Protein 1WMI (pdb70)

Solvent-accessible surface area: 16007 Å² total; per-residue (Å²): 184,9,2,136,5,40,0,18,100,117,5,44,155,43,5,163,100,40,75,86,46,27,32,99,50,1,17,87,0,26,66,41,0,24,133,60,1,18,12,46,82,111,8,9,1,11,12,0,39,18,74,40,96,12,2,0,0,1,0,38,6,19,46,16,1,0,0,0,3,0,39,12,157,76,53,23,0,5,1,5,72,32,18,65,104,15,201,88,75,129,104,100,153,83,100,55,147,96,61,5,82,101,12,38,94,86,2,108,128,20,38,78,18,64,10,117,41,8,54,136,123,28,5,62,89,2,16,118,30,5,151,40,122,61,101,120,38,14,31,35,0,108,110,14,91,154,43,154,140,171,22,9,150,0,28,0,21,113,88,3,44,158,35,8,145,93,34,78,86,58,43,40,74,79,0,1,93,0,21,64,46,0,46,122,62,1,11,4,40,86,82,14,15,7,8,8,0,31,21,56,26,69,21,3,0,0,0,0,53,2,28,76,12,3,0,0,0,1,0,23,6,133,73,41,29,0,12,1,0,63,25,29,97,108,11,155,148,102,86,99,118,96,82,104,23,125,101,72,4,70,104,16,42,100,91,0,91,120,16,44,100,8,54,13,104,52,8,73,105,140,26,2,52,91,6,22,104,32,2,145,44,120,65,120,142,50,22,29,46,0,85,112,31,98,110,38,148,152

Foldseek 3Di:
DQAAEEEDPVAVVVLVVDDPVLNVLVVVVVVVCSPPVCPCPVFVKDWDADDPAKTWMWTHSDQKIWIWIAGPVRRYIYTYHIGGNPPD/DVVVVVVVVVVVVVVVVVVVVDDDDDDPPDDPVVVVVVVVVVPDPDPVPDDDPVPDDDDDD/DAAAEEEDPVAVVVLVVDPPVLNVLVVVVVVVCRPDVAPCVVFVKDWPAPPVAKTWIWGHSDQKIWIWIAGPVVSYIYTYHIGGNDDD/DDVVVVVVVVVVVVVVVVVVVDDDDDDPPCDPVNVVVVVVVVVDPPPVVDDPPVVDDDDDD

Structure (mmCIF, N/CA/C/O backbone):
data_1WMI
#
_entry.id   1WMI
#
_cell.length_a   47.533
_cell.length_b   142.651
_cell.length_c   37.168
_cell.angle_alpha   90.00
_cell.angle_beta   90.00
_cell.angle_gamma   90.00
#
_symmetry.space_group_name_H-M   'P 21 21 2'
#
loop_
_entity.id
_entity.type
_entity.pdbx_description
1 polymer 'hypothetical protein PHS013'
2 polymer 'hypothetical protein PHS014'
3 water water
#
loop_
_atom_site.group_PDB
_atom_site.id
_atom_site.type_symbol
_atom_site.label_atom_id
_atom_site.label_alt_id
_atom_site.label_comp_id
_atom_site.label_asym_id
_atom_site.label_entity_id
_atom_site.label_seq_id
_atom_site.pdbx_PDB_ins_code
_atom_site.Cartn_x
_atom_site.Cartn_y
_atom_site.Cartn_z
_atom_site.occupancy
_atom_site.B_iso_or_equiv
_atom_site.auth_seq_id
_atom_site.auth_comp_id
_atom_site.auth_asym_id
_atom_site.auth_atom_id
_atom_site.pdbx_PDB_model_num
ATOM 1 N N . MET A 1 1 ? -12.011 -13.182 31.361 1.00 54.28 1 MET A N 1
ATOM 2 C CA . MET A 1 1 ? -13.388 -12.659 31.143 1.00 53.39 1 MET A CA 1
ATOM 3 C C . MET A 1 1 ? -13.372 -11.479 30.186 1.00 52.41 1 MET A C 1
ATOM 4 O O . MET A 1 1 ? -14.432 -11.029 29.751 1.00 53.49 1 MET A O 1
ATOM 9 N N . THR A 1 2 ? -12.174 -10.977 29.878 1.00 48.29 2 THR A N 1
ATOM 10 C CA . THR A 1 2 ? -11.995 -9.823 28.989 1.00 44.25 2 THR A CA 1
ATOM 11 C C . THR A 1 2 ? -13.216 -9.480 28.129 1.00 39.76 2 THR A C 1
ATOM 12 O O . THR A 1 2 ? -13.739 -8.373 28.206 1.00 41.65 2 THR A O 1
ATOM 16 N N . TYR A 1 3 ? -13.661 -10.430 27.312 1.00 35.78 3 TYR A N 1
ATOM 17 C CA . TYR A 1 3 ? -14.807 -10.216 26.428 1.00 31.91 3 TYR A CA 1
ATOM 18 C C . TYR A 1 3 ? -15.994 -11.101 26.794 1.00 30.55 3 TYR A C 1
ATOM 19 O O . TYR A 1 3 ? -15.828 -12.246 27.194 1.00 28.73 3 TYR A O 1
ATOM 28 N N . ARG A 1 4 ? -17.197 -10.566 26.640 1.00 31.46 4 ARG A N 1
ATOM 29 C CA . ARG A 1 4 ? -18.399 -11.329 26.927 1.00 33.01 4 ARG A CA 1
ATOM 30 C C . ARG A 1 4 ? -18.803 -11.989 25.606 1.00 32.36 4 ARG A C 1
ATOM 31 O O . ARG A 1 4 ? -18.937 -11.310 24.580 1.00 28.89 4 ARG A O 1
ATOM 39 N N . VAL A 1 5 ? -18.964 -13.312 25.627 1.00 29.19 5 VAL A N 1
ATOM 40 C CA . VAL A 1 5 ? -19.330 -14.054 24.428 1.00 28.99 5 VAL A CA 1
ATOM 41 C C . VAL A 1 5 ? -20.790 -14.477 24.435 1.00 30.48 5 VAL A C 1
ATOM 42 O O . VAL A 1 5 ? -21.279 -15.066 25.407 1.00 28.42 5 VAL A O 1
ATOM 46 N N . LYS A 1 6 ? -21.481 -14.177 23.340 1.00 31.27 6 LYS A N 1
ATOM 47 C CA . LYS A 1 6 ? -22.889 -14.533 23.202 1.00 33.25 6 LYS A CA 1
ATOM 48 C C . LYS A 1 6 ? -23.097 -15.395 21.958 1.00 33.98 6 LYS A C 1
ATOM 49 O O . LYS A 1 6 ? -22.374 -15.283 20.963 1.00 31.91 6 LYS A O 1
ATOM 55 N N . ILE A 1 7 ? -24.092 -16.265 22.031 1.00 35.76 7 ILE A N 1
ATOM 56 C CA . ILE A 1 7 ? -24.397 -17.161 20.935 1.00 37.27 7 ILE A CA 1
ATOM 57 C C . ILE A 1 7 ? -25.836 -16.953 20.508 1.00 37.35 7 ILE A C 1
ATOM 58 O O . ILE A 1 7 ? -26.728 -16.826 21.347 1.00 36.74 7 ILE A O 1
ATOM 63 N N . HIS A 1 8 ? -26.058 -16.903 19.198 1.00 38.24 8 HIS A N 1
ATOM 64 C CA . HIS A 1 8 ? -27.403 -16.717 18.688 1.00 38.10 8 HIS A CA 1
ATOM 65 C C . HIS A 1 8 ? -28.157 -18.019 18.902 1.00 38.18 8 HIS A C 1
ATOM 66 O O . HIS A 1 8 ? -27.586 -19.103 18.784 1.00 36.71 8 HIS A O 1
ATOM 73 N N . LYS A 1 9 ? -29.439 -17.892 19.226 1.00 40.07 9 LYS A N 1
ATOM 74 C CA . LYS A 1 9 ? -30.321 -19.025 19.496 1.00 40.82 9 LYS A CA 1
ATOM 75 C C . LYS A 1 9 ? -30.226 -20.156 18.481 1.00 39.18 9 LYS A C 1
ATOM 76 O O . LYS A 1 9 ? -30.111 -21.323 18.861 1.00 38.32 9 LYS A O 1
ATOM 82 N N . GLN A 1 10 ? -30.278 -19.815 17.195 1.00 37.49 10 GLN A N 1
ATOM 83 C CA . GLN A 1 10 ? -30.216 -20.825 16.147 1.00 37.07 10 GLN A CA 1
ATOM 84 C C . GLN A 1 10 ? -28.883 -21.568 16.112 1.00 35.65 10 GLN A C 1
ATOM 85 O O . GLN A 1 10 ? -28.827 -22.715 15.679 1.00 34.22 10 GLN A O 1
ATOM 91 N N . VAL A 1 11 ? -27.808 -20.912 16.546 1.00 35.70 11 VAL A N 1
ATOM 92 C CA . VAL A 1 11 ? -26.493 -21.552 16.585 1.00 33.23 11 VAL A CA 1
ATOM 93 C C . VAL A 1 11 ? -26.516 -22.603 17.685 1.00 31.67 11 VAL A C 1
ATOM 94 O O . VAL A 1 11 ? -26.079 -23.737 17.486 1.00 29.88 11 VAL A O 1
ATOM 98 N N . VAL A 1 12 ? -27.027 -22.222 18.850 1.00 32.51 12 VAL A N 1
ATOM 99 C CA . VAL A 1 12 ? -27.112 -23.154 19.972 1.00 34.24 12 VAL A CA 1
ATOM 100 C C . VAL A 1 12 ? -27.819 -24.435 19.518 1.00 35.78 12 VAL A C 1
ATOM 101 O O . VAL A 1 12 ? -27.399 -25.540 19.851 1.00 36.36 12 VAL A O 1
ATOM 105 N N . LYS A 1 13 ? -28.884 -24.281 18.740 1.00 38.23 13 LYS A N 1
ATOM 106 C CA . LYS A 1 13 ? -29.639 -25.430 18.258 1.00 39.71 13 LYS A CA 1
ATOM 107 C C . LYS A 1 13 ? -28.801 -26.287 17.316 1.00 39.29 13 LYS A C 1
ATOM 108 O O . LYS A 1 13 ? -28.766 -27.507 17.448 1.00 37.69 13 LYS A O 1
ATOM 114 N N . ALA A 1 14 ? -28.122 -25.641 16.372 1.00 39.76 14 ALA A N 1
ATOM 115 C CA . ALA A 1 14 ? -27.287 -26.350 15.399 1.00 41.20 14 ALA A CA 1
ATOM 116 C C . ALA A 1 14 ? -26.135 -27.094 16.073 1.00 41.68 14 ALA A C 1
ATOM 117 O O . ALA A 1 14 ? -25.667 -28.128 15.585 1.00 40.95 14 ALA A O 1
ATOM 119 N N . LEU A 1 15 ? -25.704 -26.549 17.207 1.00 43.27 15 LEU A N 1
ATOM 120 C CA . LEU A 1 15 ? -24.603 -27.079 18.005 1.00 42.95 15 LEU A CA 1
ATOM 121 C C . LEU A 1 15 ? -24.872 -28.475 18.543 1.00 43.40 15 LEU A C 1
ATOM 122 O O . LEU A 1 15 ? -23.949 -29.230 18.837 1.00 43.83 15 LEU A O 1
ATOM 127 N N . GLN A 1 16 ? -26.140 -28.829 18.661 1.00 44.76 16 GLN A N 1
ATOM 128 C CA . GLN A 1 16 ? -26.489 -30.129 19.196 1.00 45.09 16 GLN A CA 1
ATOM 129 C C . GLN A 1 16 ? -26.345 -31.287 18.203 1.00 41.97 16 GLN A C 1
ATOM 130 O O . GLN A 1 16 ? -26.422 -32.456 18.585 1.00 41.42 16 GLN A O 1
ATOM 136 N N . SER A 1 17 ? -26.134 -30.958 16.934 1.00 38.88 17 SER A N 1
ATOM 137 C CA . SER A 1 17 ? -25.975 -31.970 15.896 1.00 36.59 17 SER A CA 1
ATOM 138 C C . SER A 1 17 ? -24.526 -32.419 15.840 1.00 35.38 17 SER A C 1
ATOM 139 O O . SER A 1 17 ? -24.187 -33.394 15.176 1.00 33.41 17 SER A O 1
ATOM 142 N N . LEU A 1 18 ? -23.668 -31.702 16.552 1.00 35.75 18 LEU A N 1
ATOM 143 C CA . LEU A 1 18 ? -22.250 -32.018 16.558 1.00 36.00 18 LEU A CA 1
ATOM 144 C C . LEU A 1 18 ? -21.820 -33.131 17.495 1.00 37.14 18 LEU A C 1
ATOM 145 O O . LEU A 1 18 ? -22.388 -33.322 18.576 1.00 33.23 18 LEU A O 1
ATOM 150 N N . PRO A 1 19 ? -20.793 -33.885 17.077 1.00 37.20 19 PRO A N 1
ATOM 151 C CA . PRO A 1 19 ? -20.236 -34.989 17.854 1.00 37.92 19 PRO A CA 1
ATOM 152 C C . PRO A 1 19 ? -19.671 -34.387 19.145 1.00 38.32 19 PRO A C 1
ATOM 153 O O . PRO A 1 19 ? -19.243 -33.234 19.158 1.00 39.15 19 PRO A O 1
ATOM 157 N N . LYS A 1 20 ? -19.681 -35.163 20.220 1.00 39.24 20 LYS A N 1
ATOM 158 C CA . LYS A 1 20 ? -19.167 -34.713 21.508 1.00 41.36 20 LYS A CA 1
ATOM 159 C C . LYS A 1 20 ? -17.851 -33.944 21.295 1.00 42.30 20 LYS A C 1
ATOM 160 O O . LYS A 1 20 ? -17.679 -32.825 21.787 1.00 41.46 20 LYS A O 1
ATOM 166 N N . ALA A 1 21 ? -16.942 -34.544 20.532 1.00 41.80 21 ALA A N 1
ATOM 167 C CA . ALA A 1 21 ? -15.639 -33.956 20.232 1.00 41.18 21 ALA A CA 1
ATOM 168 C C . ALA A 1 21 ? -15.703 -32.551 19.638 1.00 41.55 21 ALA A C 1
ATOM 169 O O . ALA A 1 21 ? -14.995 -31.653 20.093 1.00 42.07 21 ALA A O 1
ATOM 171 N N . HIS A 1 22 ? -16.529 -32.365 18.612 1.00 40.30 22 HIS A N 1
ATOM 172 C CA . HIS A 1 22 ? -16.661 -31.061 17.966 1.00 39.30 22 HIS A CA 1
ATOM 173 C C . HIS A 1 22 ? -17.213 -30.004 18.918 1.00 38.07 22 HIS A C 1
ATOM 174 O O . HIS A 1 22 ? -16.809 -28.839 18.883 1.00 37.08 22 HIS A O 1
ATOM 181 N N . TYR A 1 23 ? -18.150 -30.415 19.758 1.00 35.70 23 TYR A N 1
ATOM 182 C CA . TYR A 1 23 ? -18.752 -29.508 20.715 1.00 35.05 23 TYR A CA 1
ATOM 183 C C . TYR A 1 23 ? -17.689 -29.013 21.683 1.00 34.23 23 TYR A C 1
ATOM 184 O O . TYR A 1 23 ? -17.635 -27.831 22.013 1.00 33.61 23 TYR A O 1
ATOM 193 N N . ARG A 1 24 ? -16.842 -29.933 22.130 1.00 35.37 24 ARG A N 1
ATOM 194 C CA . ARG A 1 24 ? -15.762 -29.624 23.060 1.00 35.74 24 ARG A CA 1
ATOM 195 C C . ARG A 1 24 ? -14.853 -28.541 22.472 1.00 33.99 24 ARG A C 1
ATOM 196 O O . ARG A 1 24 ? -14.432 -27.613 23.170 1.00 32.90 24 ARG A O 1
ATOM 204 N N . ARG A 1 25 ? -14.582 -28.658 21.178 1.00 33.79 25 ARG A N 1
ATOM 205 C CA . ARG A 1 25 ? -13.727 -27.719 20.455 1.00 34.02 25 ARG A CA 1
ATOM 206 C C . ARG A 1 25 ? -14.374 -26.333 20.425 1.00 31.85 25 ARG A C 1
ATOM 207 O O . ARG A 1 25 ? -13.696 -25.300 20.521 1.00 29.66 25 ARG A O 1
ATOM 215 N N . PHE A 1 26 ? -15.696 -26.319 20.296 1.00 29.54 26 PHE A N 1
ATOM 216 C CA . PHE A 1 26 ? -16.427 -25.064 20.262 1.00 28.21 26 PHE A CA 1
ATOM 217 C C . PHE A 1 26 ? -16.278 -24.349 21.597 1.00 25.75 26 PHE A C 1
ATOM 218 O O . PHE A 1 26 ? -16.070 -23.136 21.637 1.00 24.61 26 PHE A O 1
ATOM 226 N N . LEU A 1 27 ? -16.386 -25.106 22.685 1.00 24.47 27 LEU A N 1
ATOM 227 C CA . LEU A 1 27 ? -16.248 -24.535 24.014 1.00 26.46 27 LEU A CA 1
ATOM 228 C C . LEU A 1 27 ? -14.838 -23.973 24.212 1.00 26.03 27 LEU A C 1
ATOM 229 O O . LEU A 1 27 ? -14.671 -22.961 24.891 1.00 25.87 27 LEU A O 1
ATOM 234 N N . GLU A 1 28 ? -13.828 -24.621 23.626 1.00 24.98 28 GLU A N 1
ATOM 235 C CA . GLU A 1 28 ? -12.466 -24.112 23.771 1.00 25.68 28 GLU A CA 1
ATOM 236 C C . GLU A 1 28 ? -12.365 -22.809 22.999 1.00 24.89 28 GLU A C 1
ATOM 237 O O . GLU A 1 28 ? -11.717 -21.859 23.440 1.00 25.95 28 GLU A O 1
ATOM 243 N N . PHE A 1 29 ? -13.016 -22.773 21.839 1.00 24.37 29 PHE A N 1
ATOM 244 C CA . PHE A 1 29 ? -13.029 -21.583 21.003 1.00 24.35 29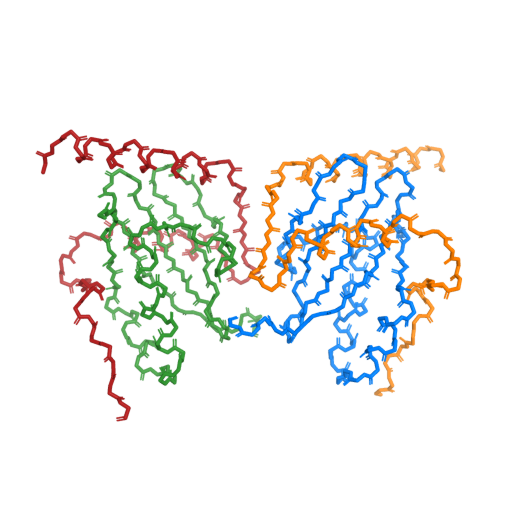 PHE A CA 1
ATOM 245 C C . PHE A 1 29 ? -13.674 -20.462 21.814 1.00 22.50 29 PHE A C 1
ATOM 246 O O . PHE A 1 29 ? -13.195 -19.338 21.805 1.00 23.77 29 PHE A O 1
ATOM 254 N N . ARG A 1 30 ? -14.754 -20.777 22.522 1.00 22.32 30 ARG A N 1
ATOM 255 C CA . ARG A 1 30 ? -15.433 -19.790 23.364 1.00 23.97 30 ARG A CA 1
ATOM 256 C C . ARG A 1 30 ? -14.502 -19.307 24.480 1.00 23.99 30 ARG A C 1
ATOM 257 O O . ARG A 1 30 ? -14.413 -18.112 24.759 1.00 25.44 30 ARG A O 1
ATOM 265 N N . ASP A 1 31 ? -13.820 -20.245 25.127 1.00 24.92 31 ASP A N 1
ATOM 266 C CA . ASP A 1 31 ? -12.912 -19.898 26.220 1.00 24.82 31 ASP A CA 1
ATOM 267 C C . ASP A 1 31 ? -11.783 -18.986 25.732 1.00 25.73 31 ASP A C 1
ATOM 268 O O . ASP A 1 31 ? -11.399 -18.033 26.410 1.00 25.70 31 ASP A O 1
ATOM 273 N N . ILE A 1 32 ? -11.253 -19.277 24.549 1.00 25.21 32 ILE A N 1
ATOM 274 C CA . ILE A 1 32 ? -10.177 -18.466 23.997 1.00 24.44 32 ILE A CA 1
ATOM 275 C C . ILE A 1 32 ? -10.685 -17.097 23.547 1.00 23.61 32 ILE A C 1
ATOM 276 O O . ILE A 1 32 ? -10.024 -16.075 23.744 1.00 25.98 32 ILE A O 1
ATOM 281 N N . LEU A 1 33 ? -11.867 -17.078 22.953 1.00 23.60 33 LEU A N 1
ATOM 282 C CA . LEU A 1 33 ? -12.480 -15.839 22.476 1.00 24.66 33 LEU A CA 1
ATOM 283 C C . LEU A 1 33 ? -12.617 -14.780 23.583 1.00 25.27 33 LEU A C 1
ATOM 284 O O . LEU A 1 33 ? -12.493 -13.573 23.329 1.00 23.06 33 LEU A O 1
ATOM 289 N N . GLU A 1 34 ? -12.868 -15.232 24.810 1.00 23.71 34 GLU A N 1
ATOM 290 C CA . GLU A 1 34 ? -13.022 -14.315 25.933 1.00 27.08 34 GLU A CA 1
ATOM 291 C C . GLU A 1 34 ? -11.739 -13.557 26.271 1.00 27.14 34 GLU A C 1
ATOM 292 O O . GLU A 1 34 ? -11.788 -12.500 26.892 1.00 28.37 34 GLU A O 1
ATOM 298 N N . TYR A 1 35 ? -10.595 -14.094 25.863 1.00 24.83 35 TYR A N 1
ATOM 299 C CA . TYR A 1 35 ? -9.324 -13.423 26.102 1.00 25.50 35 TYR A CA 1
ATOM 300 C C . TYR A 1 35 ? -8.786 -12.791 24.828 1.00 24.03 35 TYR A C 1
ATOM 301 O O . TYR A 1 35 ? -8.283 -11.667 24.844 1.00 25.22 35 TYR A O 1
ATOM 310 N N . GLU A 1 36 ? -8.893 -13.534 23.730 1.00 24.99 36 GLU A N 1
ATOM 311 C CA . GLU A 1 36 ? -8.395 -13.109 22.430 1.00 23.52 36 GLU A CA 1
ATOM 312 C C . GLU A 1 36 ? -9.532 -13.115 21.412 1.00 23.77 36 GLU A C 1
ATOM 313 O O . GLU A 1 36 ? -9.997 -14.170 21.003 1.00 23.88 36 GLU A O 1
ATOM 319 N N . PRO A 1 37 ? -9.999 -11.933 20.993 1.00 25.27 37 PRO A N 1
ATOM 320 C CA . PRO A 1 37 ? -11.092 -11.816 20.019 1.00 25.34 37 PRO A CA 1
ATOM 321 C C . PRO A 1 37 ? -10.782 -12.357 18.616 1.00 25.39 37 PRO A C 1
ATOM 322 O O . PRO A 1 37 ? -11.678 -12.823 17.907 1.00 23.14 37 PRO A O 1
ATOM 326 N N . VAL A 1 38 ? -9.518 -12.286 18.215 1.00 26.27 38 VAL A N 1
ATOM 327 C CA . VAL A 1 38 ? -9.115 -12.790 16.909 1.00 27.67 38 VAL A CA 1
ATOM 328 C C . VAL A 1 38 ? -7.926 -13.740 17.031 1.00 27.90 38 VAL A C 1
ATOM 329 O O . VAL A 1 38 ? -6.781 -13.352 16.811 1.00 26.93 38 VAL A O 1
ATOM 333 N N . PRO A 1 39 ? -8.185 -14.996 17.424 1.00 29.00 39 PRO A N 1
ATOM 334 C CA . PRO A 1 39 ? -7.124 -15.998 17.569 1.00 29.70 39 PRO A CA 1
ATOM 335 C C . PRO A 1 39 ? -6.768 -16.502 16.171 1.00 30.06 39 PRO A C 1
ATOM 336 O O . PRO A 1 39 ? -7.037 -17.648 15.826 1.00 27.97 39 PRO A O 1
ATOM 340 N N . ARG A 1 40 ? -6.171 -15.619 15.376 1.00 33.16 40 ARG A N 1
ATOM 341 C CA . ARG A 1 40 ? -5.812 -15.914 13.995 1.00 37.32 40 ARG A CA 1
ATOM 342 C C . ARG A 1 40 ? -5.121 -17.235 13.716 1.00 36.60 40 ARG A C 1
ATOM 343 O O . ARG A 1 40 ? -5.582 -18.010 12.881 1.00 36.00 40 ARG A O 1
ATOM 351 N N . GLU A 1 41 ? -4.019 -17.481 14.415 1.00 38.53 41 GLU A N 1
ATOM 352 C CA . GLU A 1 41 ? -3.220 -18.685 14.227 1.00 40.47 41 GLU A CA 1
ATOM 353 C C . GLU A 1 41 ? -3.924 -19.998 14.536 1.00 39.53 41 GLU A C 1
ATOM 354 O O . GLU A 1 41 ? -3.961 -20.905 13.701 1.00 38.06 41 GLU A O 1
ATOM 360 N N . LYS A 1 42 ? -4.482 -20.095 15.737 1.00 37.82 42 LYS A N 1
ATOM 361 C CA . LYS A 1 42 ? -5.136 -21.321 16.168 1.00 37.38 42 LYS A CA 1
ATOM 362 C C . LYS A 1 42 ? -6.431 -21.657 15.448 1.00 35.50 42 LYS A C 1
ATOM 363 O O . LYS A 1 42 ? -6.788 -22.828 15.341 1.00 34.86 42 LYS A O 1
ATOM 369 N N . PHE A 1 43 ? -7.133 -20.647 14.947 1.00 32.56 43 PHE A N 1
ATOM 370 C CA . PHE A 1 43 ? -8.391 -20.907 14.270 1.00 32.58 43 PHE A CA 1
ATOM 371 C C . PHE A 1 43 ? -8.505 -20.384 12.845 1.00 33.12 43 PHE A C 1
ATOM 372 O O . PHE A 1 43 ? -9.613 -20.194 12.339 1.00 31.39 43 PHE A O 1
ATOM 380 N N . ASP A 1 44 ? -7.362 -20.138 12.210 1.00 35.39 44 ASP A N 1
ATOM 381 C CA . ASP A 1 44 ? -7.314 -19.681 10.817 1.00 36.63 44 ASP A CA 1
ATOM 382 C C . ASP A 1 44 ? -8.377 -18.626 10.536 1.00 36.58 44 ASP A C 1
ATOM 383 O O . ASP A 1 44 ? -9.004 -18.625 9.478 1.00 38.37 44 ASP A O 1
ATOM 388 N N . VAL A 1 45 ? -8.572 -17.719 11.482 1.00 36.43 45 VAL A N 1
ATOM 389 C CA . VAL A 1 45 ? -9.586 -16.688 11.340 1.00 34.54 45 VAL A CA 1
ATOM 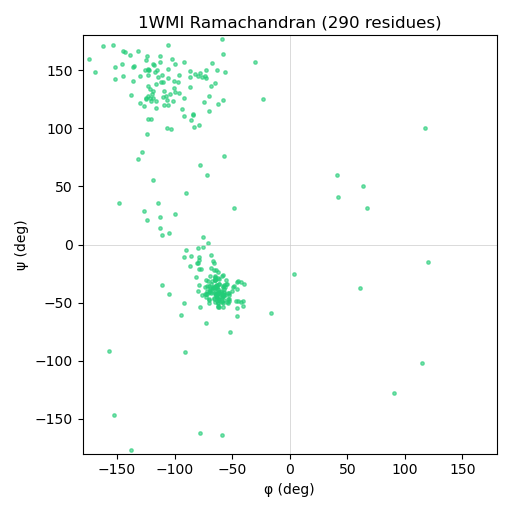390 C C . VAL A 1 45 ? -9.242 -15.577 10.348 1.00 33.90 45 VAL A C 1
ATOM 391 O O . VAL A 1 45 ? -8.083 -15.176 10.222 1.00 31.56 45 VAL A O 1
ATOM 395 N N . ILE A 1 46 ? -10.267 -15.084 9.650 1.00 33.11 46 ILE A N 1
ATOM 396 C CA . ILE A 1 46 ? -10.106 -13.992 8.693 1.00 32.41 46 ILE A CA 1
ATOM 397 C C . ILE A 1 46 ? -11.151 -12.907 8.951 1.00 33.08 46 ILE A C 1
ATOM 398 O O . ILE A 1 46 ? -12.282 -13.205 9.341 1.00 33.03 46 ILE A O 1
ATOM 403 N N . LYS A 1 47 ? -10.775 -11.648 8.742 1.00 33.94 47 LYS A N 1
ATOM 404 C CA . LYS A 1 47 ? -11.716 -10.551 8.938 1.00 35.33 47 LYS A CA 1
ATOM 405 C C . LYS A 1 47 ? -12.568 -10.369 7.685 1.00 37.37 47 LYS A C 1
ATOM 406 O O . LYS A 1 47 ? -12.061 -9.981 6.626 1.00 33.44 47 LYS A O 1
ATOM 412 N N . LEU A 1 48 ? -13.860 -10.661 7.818 1.00 38.35 48 LEU A N 1
ATOM 413 C CA . LEU A 1 48 ? -14.809 -10.534 6.722 1.00 39.84 48 LEU A CA 1
ATOM 414 C C . LEU A 1 48 ? -15.066 -9.061 6.478 1.00 43.28 48 LEU A C 1
ATOM 415 O O . LEU A 1 48 ? -14.677 -8.510 5.447 1.00 44.82 48 LEU A O 1
ATOM 420 N N . GLU A 1 49 ? -15.713 -8.430 7.453 1.00 45.34 49 GLU A N 1
ATOM 421 C CA . GLU A 1 49 ? -16.063 -7.021 7.376 1.00 47.35 49 GLU A CA 1
ATOM 422 C C . GLU A 1 49 ? -15.448 -6.217 8.519 1.00 47.93 49 GLU A C 1
ATOM 423 O O . GLU A 1 49 ? -15.869 -6.330 9.668 1.00 46.87 49 GLU A O 1
ATOM 429 N N . GLY A 1 50 ? -14.450 -5.405 8.195 1.00 48.74 50 GLY A N 1
ATOM 430 C CA . GLY A 1 50 ? -13.813 -4.580 9.204 1.00 52.38 50 GLY A CA 1
ATOM 431 C C . GLY A 1 50 ? -14.388 -3.181 9.113 1.00 54.79 50 GLY A C 1
ATOM 432 O O . GLY A 1 50 ? -14.452 -2.610 8.025 1.00 55.34 50 GLY A O 1
ATOM 433 N N . THR A 1 51 ? -14.801 -2.617 10.244 1.00 57.09 51 THR A N 1
ATOM 434 C CA . THR A 1 51 ? -15.395 -1.286 10.231 1.00 60.00 51 THR A CA 1
ATOM 435 C C . THR A 1 51 ? -15.144 -0.460 11.493 1.00 61.32 51 THR A C 1
ATOM 436 O O . THR A 1 51 ? -16.011 0.297 11.920 1.00 62.85 51 THR A O 1
ATOM 440 N N . GLY A 1 52 ? -13.963 -0.595 12.089 1.00 62.56 52 GLY A N 1
ATOM 441 C CA . GLY A 1 52 ? -13.659 0.175 13.286 1.00 63.92 52 GLY A CA 1
ATOM 442 C C . GLY A 1 52 ? -14.573 -0.078 14.479 1.00 63.55 52 GLY A C 1
ATOM 443 O O . GLY A 1 52 ? -14.129 -0.075 15.624 1.00 63.79 52 GLY A O 1
ATOM 444 N N . ASP A 1 53 ? -15.858 -0.282 14.222 1.00 63.28 53 ASP A N 1
ATOM 445 C CA . ASP A 1 53 ? -16.818 -0.546 15.285 1.00 62.07 53 ASP A CA 1
ATOM 446 C C . ASP A 1 53 ? -16.901 -2.039 15.502 1.00 58.88 53 ASP A C 1
ATOM 447 O O . ASP A 1 53 ? -16.149 -2.603 16.295 1.00 60.01 53 ASP A O 1
ATOM 452 N N . LEU A 1 54 ? -17.844 -2.671 14.816 1.00 54.71 54 LEU A N 1
ATOM 453 C CA . LEU A 1 54 ? -17.981 -4.108 14.907 1.00 51.81 54 LEU A CA 1
ATOM 454 C C . LEU A 1 54 ? -17.326 -4.694 13.668 1.00 48.15 54 LEU A C 1
ATOM 455 O O . LEU A 1 54 ? -17.407 -4.133 12.570 1.00 46.75 54 LEU A O 1
ATOM 460 N N . ASP A 1 55 ? -16.635 -5.805 13.861 1.00 44.37 55 ASP A N 1
ATOM 461 C CA . ASP A 1 55 ? -15.980 -6.491 12.766 1.00 40.33 55 ASP A CA 1
ATOM 462 C C . ASP A 1 55 ? -16.630 -7.854 12.668 1.00 39.30 55 ASP A C 1
ATOM 463 O O . ASP A 1 55 ? -17.084 -8.401 13.676 1.00 38.49 55 ASP A O 1
ATOM 468 N N . LEU A 1 56 ? -16.693 -8.387 11.451 1.00 38.34 56 LEU A N 1
ATOM 469 C CA . LEU A 1 56 ? -17.239 -9.716 11.224 1.00 36.52 56 LEU A CA 1
ATOM 470 C C . LEU A 1 56 ? -16.006 -10.565 10.955 1.00 35.99 56 LEU A C 1
ATOM 471 O O . LEU A 1 56 ? -15.045 -10.095 10.348 1.00 36.84 56 LEU A O 1
ATOM 476 N N . TYR A 1 57 ? -16.027 -11.801 11.434 1.00 33.95 57 TYR A N 1
ATOM 477 C CA . TYR A 1 57 ? -14.907 -12.707 11.259 1.00 32.91 57 TYR A CA 1
ATOM 478 C C . TYR A 1 57 ? -15.407 -14.106 10.927 1.00 32.35 57 TYR A C 1
ATOM 479 O O . TYR A 1 57 ? -16.582 -14.418 11.117 1.00 29.41 57 TYR A O 1
ATOM 488 N N . ARG A 1 58 ? -14.506 -14.934 10.412 1.00 32.43 58 ARG A N 1
ATOM 489 C CA . ARG A 1 58 ? -14.820 -16.321 10.107 1.00 32.70 58 ARG A CA 1
ATOM 490 C C . ARG A 1 58 ? -13.726 -17.170 10.723 1.00 32.44 58 ARG A C 1
ATOM 491 O O . ARG A 1 58 ? -12.546 -17.002 10.404 1.00 31.67 58 ARG A O 1
ATOM 499 N N . ALA A 1 59 ? -14.119 -18.077 11.608 1.00 31.58 59 ALA A N 1
ATOM 500 C CA . ALA A 1 59 ? -13.168 -18.962 12.255 1.00 31.60 59 ALA A CA 1
ATOM 501 C C . ALA A 1 59 ? -13.393 -20.370 11.744 1.00 32.89 59 ALA A C 1
ATOM 502 O O . ALA A 1 59 ? -14.524 -20.767 11.453 1.00 33.83 59 ALA A O 1
ATOM 504 N N . ARG A 1 60 ? -12.305 -21.119 11.629 1.00 34.56 60 ARG A N 1
ATOM 505 C CA . ARG A 1 60 ? -12.376 -22.490 11.162 1.00 35.98 60 ARG A CA 1
ATOM 506 C C . ARG A 1 60 ? -12.093 -23.426 12.343 1.00 36.74 60 ARG A C 1
ATOM 507 O O . ARG A 1 60 ? -11.031 -23.359 12.976 1.00 33.20 60 ARG A O 1
ATOM 515 N N . LEU A 1 61 ? -13.062 -24.279 12.661 1.00 36.80 61 LEU A N 1
ATOM 516 C CA . LEU A 1 61 ? -12.893 -25.214 13.760 1.00 39.14 61 LEU A CA 1
ATOM 517 C C . LEU A 1 61 ? -12.636 -26.628 13.253 1.00 41.12 61 LEU A C 1
ATOM 518 O O . LEU A 1 61 ? -12.628 -27.584 14.024 1.00 43.78 61 LEU A O 1
ATOM 523 N N . GLY A 1 62 ? -12.411 -26.754 11.950 1.00 43.50 62 GLY A N 1
ATOM 524 C CA . GLY A 1 62 ? -12.161 -28.062 11.368 1.00 43.13 62 GLY A CA 1
ATOM 525 C C . GLY A 1 62 ? -13.262 -28.471 10.407 1.00 43.63 62 GLY A C 1
ATOM 526 O O . GLY A 1 62 ? -13.314 -27.993 9.271 1.00 43.84 62 GLY A O 1
ATOM 527 N N . ASP A 1 63 ? -14.154 -29.342 10.867 1.00 43.11 63 ASP A N 1
ATOM 528 C CA . ASP A 1 63 ? -15.253 -29.821 10.038 1.00 42.98 63 ASP A CA 1
ATOM 529 C C . ASP A 1 63 ? -16.286 -28.749 9.712 1.00 43.20 63 ASP A C 1
ATOM 530 O O . ASP A 1 63 ? -17.179 -28.967 8.888 1.00 45.38 63 ASP A O 1
ATOM 535 N N . TYR A 1 64 ? -16.169 -27.590 10.349 1.00 40.48 64 TYR A N 1
ATOM 536 C CA . TYR A 1 64 ? -17.112 -26.512 10.097 1.00 38.32 64 TYR A CA 1
ATOM 537 C C . TYR A 1 64 ? -16.498 -25.147 10.374 1.00 36.68 64 TYR A C 1
ATOM 538 O O . TYR A 1 64 ? -15.390 -25.049 10.896 1.00 35.70 64 TYR A O 1
ATOM 547 N N . ARG A 1 65 ? -17.225 -24.101 10.004 1.00 36.34 65 ARG A N 1
ATOM 548 C CA . ARG A 1 65 ? -16.771 -22.729 10.198 1.00 37.51 65 ARG A CA 1
ATOM 549 C C . ARG A 1 65 ? -17.774 -21.923 11.019 1.00 36.07 65 ARG A C 1
ATOM 550 O O . ARG A 1 65 ? -18.987 -22.142 10.927 1.00 34.77 65 ARG A O 1
ATOM 558 N N . VAL A 1 66 ? -17.269 -20.999 11.830 1.00 31.42 66 VAL A N 1
ATOM 559 C CA . VAL A 1 66 ? -18.148 -20.164 12.630 1.00 28.70 66 VAL A CA 1
ATOM 560 C C . VAL A 1 66 ? -17.892 -18.705 12.286 1.00 28.09 66 VAL A C 1
ATOM 561 O O . VAL A 1 66 ? -16.738 -18.278 12.176 1.00 27.61 66 VAL A O 1
ATOM 565 N N . ILE A 1 67 ? -18.970 -17.951 12.088 1.00 26.82 67 ILE A N 1
ATOM 566 C CA . ILE A 1 67 ? -18.873 -16.527 11.788 1.00 26.41 67 ILE A CA 1
ATOM 567 C C . ILE A 1 67 ? -19.356 -15.747 13.006 1.00 27.51 67 ILE A C 1
ATOM 568 O O . ILE A 1 67 ? -20.408 -16.046 13.571 1.00 28.80 67 ILE A O 1
ATOM 573 N N . TYR A 1 68 ? -18.584 -14.746 13.409 1.00 29.53 68 TYR A N 1
ATOM 574 C CA . TYR A 1 68 ? -18.923 -13.967 14.589 1.00 28.45 68 TYR A CA 1
ATOM 575 C C . TYR A 1 68 ? -18.551 -12.506 14.456 1.00 29.46 68 TYR A C 1
ATOM 576 O O . TYR A 1 68 ? -17.809 -12.122 13.554 1.00 33.78 68 TYR A O 1
ATOM 585 N N . SER A 1 69 ? -19.079 -11.690 15.359 1.00 27.34 69 SER A N 1
ATOM 586 C CA . SER A 1 69 ? -18.786 -10.270 15.348 1.00 27.80 69 SER A CA 1
ATOM 587 C C . SER A 1 69 ? -18.075 -9.860 16.624 1.00 27.43 69 SER A C 1
ATOM 588 O O . SER A 1 69 ? -18.214 -10.503 17.663 1.00 28.33 69 SER A O 1
ATOM 591 N N . VAL A 1 70 ? -17.302 -8.786 16.534 1.00 29.01 70 VAL A N 1
ATOM 592 C CA . VAL A 1 70 ? -16.582 -8.270 17.685 1.00 29.00 70 VAL A CA 1
ATOM 593 C C . VAL A 1 70 ? -16.933 -6.803 17.824 1.00 31.08 70 VAL A C 1
ATOM 594 O O . VAL A 1 70 ? -16.697 -6.004 16.915 1.00 32.38 70 VAL A O 1
ATOM 598 N N . ASN A 1 71 ? -17.531 -6.466 18.959 1.00 33.76 71 ASN A N 1
ATOM 599 C CA . ASN A 1 71 ? -17.910 -5.097 19.261 1.00 34.56 71 ASN A CA 1
ATOM 600 C C . ASN A 1 71 ? -16.837 -4.664 20.239 1.00 37.14 71 ASN A C 1
ATOM 601 O O . ASN A 1 71 ? -16.896 -4.994 21.425 1.00 36.23 71 ASN A O 1
ATOM 606 N N . TRP A 1 72 ? -15.843 -3.943 19.733 1.00 38.89 72 TRP A N 1
ATOM 607 C CA . TRP A 1 72 ? -14.737 -3.496 20.559 1.00 40.70 72 TRP A CA 1
ATOM 608 C C . TRP A 1 72 ? -15.128 -2.527 21.657 1.00 42.22 72 TRP A C 1
ATOM 609 O O . TRP A 1 72 ? -14.567 -2.575 22.745 1.00 42.93 72 TRP A O 1
ATOM 620 N N . LYS A 1 73 ? -16.095 -1.659 21.375 1.00 45.06 73 LYS A N 1
ATOM 621 C CA . LYS A 1 73 ? -16.546 -0.663 22.345 1.00 45.00 73 LYS A CA 1
ATOM 622 C C . LYS A 1 73 ? -17.144 -1.305 23.589 1.00 43.52 73 LYS A C 1
ATOM 623 O O . LYS A 1 73 ? -16.775 -0.967 24.713 1.00 43.38 73 LYS A O 1
ATOM 629 N N . ASP A 1 74 ? -18.066 -2.238 23.382 1.00 43.92 74 ASP A N 1
ATOM 630 C CA . ASP A 1 74 ? -18.728 -2.927 24.487 1.00 44.75 74 ASP A CA 1
ATOM 631 C C . ASP A 1 74 ? -18.015 -4.213 24.899 1.00 42.99 74 ASP A C 1
ATOM 632 O O . ASP A 1 74 ? -18.338 -4.798 25.932 1.00 42.71 74 ASP A O 1
ATOM 637 N N . LYS A 1 75 ? -17.054 -4.646 24.089 1.00 41.19 75 LYS A N 1
ATOM 638 C CA . LYS A 1 75 ? -16.315 -5.881 24.350 1.00 40.47 75 LYS A CA 1
ATOM 639 C C . LYS A 1 75 ? -17.281 -7.068 24.299 1.00 37.38 75 LYS A C 1
ATOM 640 O O . LYS A 1 75 ? -17.327 -7.895 25.199 1.00 35.82 75 LYS A O 1
ATOM 646 N N . VAL A 1 76 ? -18.067 -7.133 23.232 1.00 36.63 76 VAL A N 1
ATOM 647 C CA . VAL A 1 76 ? -19.031 -8.207 23.060 1.00 35.00 76 VAL A CA 1
ATOM 648 C C . VAL A 1 76 ? -18.751 -8.967 21.777 1.00 34.63 76 VAL A C 1
ATOM 649 O O . VAL A 1 76 ? -18.645 -8.371 20.701 1.00 35.70 76 VAL A O 1
ATOM 653 N N . ILE A 1 77 ? -18.611 -10.282 21.907 1.00 32.25 77 ILE A N 1
ATOM 654 C CA . ILE A 1 77 ? -18.358 -11.159 20.773 1.00 30.73 77 ILE A CA 1
ATOM 655 C C . ILE A 1 77 ? -19.626 -11.972 20.569 1.00 31.06 77 ILE A C 1
ATOM 656 O O . ILE A 1 77 ? -20.138 -12.590 21.503 1.00 32.51 77 ILE A O 1
ATOM 661 N N . LYS A 1 78 ? -20.152 -11.965 19.354 1.00 31.02 78 LYS A N 1
ATOM 662 C CA . LYS A 1 78 ? -21.375 -12.703 19.103 1.00 30.44 78 LYS A CA 1
ATOM 663 C C . LYS A 1 78 ? -21.127 -13.746 18.052 1.00 29.47 78 LYS A C 1
ATOM 664 O O . LYS A 1 78 ? -20.559 -13.448 17.005 1.00 29.25 78 LYS A O 1
ATOM 670 N N . ILE A 1 79 ? -21.535 -14.975 18.355 1.00 28.10 79 ILE A N 1
ATOM 671 C CA . ILE A 1 79 ? -21.402 -16.075 17.418 1.00 26.76 79 ILE A CA 1
ATOM 672 C C . ILE A 1 79 ? -22.658 -15.958 16.562 1.00 27.15 79 ILE A C 1
ATOM 673 O O . ILE A 1 79 ? -23.758 -16.246 17.023 1.00 26.04 79 ILE A O 1
ATOM 678 N N . LEU A 1 80 ? -22.492 -15.507 15.326 1.00 30.30 80 LEU A N 1
ATOM 679 C CA . LEU A 1 80 ? -23.619 -15.330 14.422 1.00 33.13 80 LEU A CA 1
ATOM 680 C C . LEU A 1 80 ? -24.158 -16.609 13.785 1.00 34.61 80 LEU A C 1
ATOM 681 O O . LEU A 1 80 ? -25.357 -16.876 13.866 1.00 36.48 80 LEU A O 1
ATOM 686 N N . LYS A 1 81 ? -23.297 -17.395 13.142 1.00 35.03 81 LYS A N 1
ATOM 687 C CA . LYS A 1 81 ? -23.762 -18.629 12.514 1.00 36.29 81 LYS A CA 1
ATOM 688 C C . LYS A 1 81 ? -22.659 -19.629 12.194 1.00 35.71 81 LYS A C 1
ATOM 689 O O . LYS A 1 81 ? -21.471 -19.328 12.311 1.00 33.90 81 LYS A O 1
ATOM 695 N N . LEU A 1 82 ? -23.078 -20.828 11.793 1.00 36.61 82 LEU A N 1
ATOM 696 C CA . LEU A 1 82 ? -22.158 -21.906 11.449 1.00 38.36 82 LEU A CA 1
ATOM 697 C C . LEU A 1 82 ? -22.253 -22.183 9.964 1.00 40.12 82 LEU A C 1
ATOM 698 O O . LEU A 1 82 ? -23.262 -21.867 9.334 1.00 41.59 82 LEU A O 1
ATOM 703 N N . LYS A 1 83 ? -21.197 -22.775 9.414 1.00 43.14 83 LYS A N 1
ATOM 704 C CA . LYS A 1 83 ? -21.144 -23.128 8.001 1.00 44.24 83 LYS A CA 1
ATOM 705 C C . LYS A 1 83 ? -20.361 -24.430 7.796 1.00 45.37 83 LYS A C 1
ATOM 706 O O . LYS A 1 83 ? -19.520 -24.802 8.623 1.00 42.58 83 LYS A O 1
ATOM 712 N N . PRO A 1 84 ? -20.639 -25.143 6.689 1.00 46.69 84 PRO A N 1
ATOM 713 C CA . PRO A 1 84 ? -19.971 -26.407 6.362 1.00 48.95 84 PRO A CA 1
ATOM 714 C C . PRO A 1 84 ? -18.462 -26.240 6.245 1.00 51.73 84 PRO A C 1
ATOM 715 O O . PRO A 1 84 ? -17.945 -25.133 6.357 1.00 51.83 84 PRO A O 1
ATOM 719 N N . ARG A 1 85 ? -17.771 -27.352 6.014 1.00 57.03 85 ARG A N 1
ATOM 720 C CA . ARG A 1 85 ? -16.318 -27.379 5.859 1.00 62.41 85 ARG A CA 1
ATOM 721 C C . ARG A 1 85 ? -15.928 -26.280 4.881 1.00 65.41 85 ARG A C 1
ATOM 722 O O . ARG A 1 85 ? -14.891 -25.614 5.025 1.00 65.48 85 ARG A O 1
ATOM 730 N N . GLY A 1 86 ? -16.808 -26.109 3.899 1.00 68.76 86 GLY A N 1
ATOM 731 C CA . GLY A 1 86 ? -16.627 -25.166 2.814 1.00 73.54 86 GLY A CA 1
ATOM 732 C C . GLY A 1 86 ? -16.596 -26.174 1.695 1.00 77.07 86 GLY A C 1
ATOM 733 O O . GLY A 1 86 ? -15.577 -26.848 1.491 1.00 77.97 86 GLY A O 1
ATOM 734 N N . ARG A 1 87 ? -17.725 -26.304 1.005 1.00 79.87 87 ARG A N 1
ATOM 735 C CA . ARG A 1 87 ? -17.881 -27.285 -0.060 1.00 82.82 87 ARG A CA 1
ATOM 736 C C . ARG A 1 87 ? -16.795 -27.381 -1.120 1.00 84.12 87 ARG A C 1
ATOM 737 O O . ARG A 1 87 ? -17.083 -27.755 -2.243 1.00 84.77 87 ARG A O 1
ATOM 745 N N . ALA A 1 88 ? -15.551 -27.092 -0.743 1.00 85.20 88 ALA A N 1
ATOM 746 C CA . ALA A 1 88 ? -14.413 -27.148 -1.649 1.00 86.29 88 ALA A CA 1
ATOM 747 C C . ALA A 1 88 ? -13.114 -26.763 -0.929 1.00 87.17 88 ALA A C 1
ATOM 748 O O . ALA A 1 88 ? -13.195 -26.377 0.256 1.00 87.50 88 ALA A O 1
ATOM 750 N N . GLY B 2 7 ? -8.566 -2.351 40.659 1.00 62.28 7 GLY B N 1
ATOM 751 C CA . GLY B 2 7 ? -9.884 -2.147 40.004 1.00 60.77 7 GLY B CA 1
ATOM 752 C C . GLY B 2 7 ? -9.797 -1.132 38.883 1.00 60.41 7 GLY B C 1
ATOM 753 O O . GLY B 2 7 ? -9.855 -1.492 37.710 1.00 60.04 7 GLY B O 1
ATOM 754 N N . ASP B 2 8 ? -9.652 0.139 39.252 1.00 59.64 8 ASP B N 1
ATOM 755 C CA . ASP B 2 8 ? -9.556 1.228 38.286 1.00 58.09 8 ASP B CA 1
ATOM 756 C C . ASP B 2 8 ? -8.292 1.067 37.449 1.00 55.34 8 ASP B C 1
ATOM 757 O O . ASP B 2 8 ? -8.272 1.388 36.260 1.00 52.80 8 ASP B O 1
ATOM 762 N N . VAL B 2 9 ? -7.240 0.566 38.090 1.00 53.19 9 VAL B N 1
ATOM 763 C CA . VAL B 2 9 ? -5.950 0.353 37.445 1.00 50.41 9 VAL B CA 1
ATOM 764 C C . VAL B 2 9 ? -5.985 -0.843 36.499 1.00 49.71 9 VAL B C 1
ATOM 765 O O . VAL B 2 9 ? -5.354 -0.828 35.440 1.00 48.54 9 VAL B O 1
ATOM 769 N N . LEU B 2 10 ? -6.722 -1.875 36.896 1.00 48.83 10 LEU B N 1
ATOM 770 C CA . LEU B 2 10 ? -6.838 -3.097 36.109 1.00 48.96 10 LEU B CA 1
ATOM 771 C C . LEU B 2 10 ? -7.808 -2.942 34.942 1.00 47.77 10 LEU B C 1
ATOM 772 O O . LEU B 2 10 ? -7.599 -3.520 33.874 1.00 44.65 10 LEU B O 1
ATOM 777 N N . LYS B 2 11 ? -8.872 -2.173 35.144 1.00 46.94 11 LYS B N 1
ATOM 778 C CA . LYS B 2 11 ? -9.825 -1.975 34.071 1.00 47.60 11 LYS B CA 1
ATOM 779 C C . LYS B 2 11 ? -9.131 -1.165 32.984 1.00 47.47 11 LYS B C 1
ATOM 780 O O . LYS B 2 11 ? -9.420 -1.329 31.799 1.00 48.85 11 LYS B O 1
ATOM 786 N N . GLU B 2 12 ? -8.207 -0.294 33.390 1.00 45.47 12 GLU B N 1
ATOM 787 C CA . GLU B 2 12 ? -7.456 0.502 32.426 1.00 44.35 12 GLU B CA 1
ATOM 788 C C . GLU B 2 12 ? -6.543 -0.447 31.659 1.00 40.62 12 GLU B C 1
ATOM 789 O O . GLU B 2 12 ? -6.389 -0.333 30.447 1.00 39.34 12 GLU B O 1
ATOM 795 N N . LEU B 2 13 ? -5.941 -1.384 32.383 1.00 38.64 13 LEU B N 1
ATOM 796 C CA . LEU B 2 13 ? -5.049 -2.371 31.790 1.00 37.26 13 LEU B CA 1
ATOM 797 C C . LEU B 2 13 ? -5.786 -3.245 30.781 1.00 36.54 13 LEU B C 1
ATOM 798 O O . LEU B 2 13 ? -5.258 -3.562 29.720 1.00 33.52 13 LEU B O 1
ATOM 803 N N . GLU B 2 14 ? -7.006 -3.643 31.123 1.00 38.17 14 GLU B N 1
ATOM 804 C CA . GLU B 2 14 ? -7.818 -4.453 30.222 1.00 39.59 14 GLU B CA 1
ATOM 805 C C . GLU B 2 14 ? -8.206 -3.602 29.013 1.00 39.15 14 GLU B C 1
ATOM 806 O O . GLU B 2 14 ? -8.242 -4.086 27.877 1.00 37.05 14 GLU B O 1
ATOM 812 N N . ARG B 2 15 ? -8.495 -2.329 29.276 1.00 38.51 15 ARG B N 1
ATOM 813 C CA . ARG B 2 15 ? -8.875 -1.370 28.240 1.00 39.40 15 ARG B CA 1
ATOM 814 C C . ARG B 2 15 ? -7.747 -1.295 27.216 1.00 38.00 15 ARG B C 1
ATOM 815 O O . ARG B 2 15 ? -7.981 -1.417 26.017 1.00 37.13 15 ARG B O 1
ATOM 823 N N . LEU B 2 16 ? -6.525 -1.096 27.704 1.00 36.26 16 LEU B N 1
ATOM 824 C CA . LEU B 2 16 ? -5.345 -1.021 26.848 1.00 37.58 16 LEU B CA 1
ATOM 825 C C . LEU B 2 16 ? -5.183 -2.289 26.016 1.00 37.22 16 LEU B C 1
ATOM 826 O O . LEU B 2 16 ? -4.882 -2.222 24.825 1.00 37.91 16 LEU B O 1
ATOM 831 N N . LYS B 2 17 ? -5.372 -3.444 26.647 1.00 36.94 17 LYS B N 1
ATOM 832 C CA . LYS B 2 17 ? -5.261 -4.723 25.948 1.00 36.20 17 LYS B CA 1
ATOM 833 C C . LYS B 2 17 ? -6.246 -4.773 24.781 1.00 34.83 17 LYS B C 1
ATOM 834 O O . LYS B 2 17 ? -5.904 -5.216 23.688 1.00 34.61 17 LYS B O 1
ATOM 840 N N . VAL B 2 18 ? -7.470 -4.318 25.018 1.00 32.63 18 VAL B N 1
ATOM 841 C CA . VAL B 2 18 ? -8.484 -4.313 23.977 1.00 32.36 18 VAL B CA 1
ATOM 842 C C . VAL B 2 18 ? -8.053 -3.438 22.803 1.00 34.68 18 VAL B C 1
ATOM 843 O O . VAL B 2 18 ? -8.041 -3.885 21.653 1.00 35.64 18 VAL B O 1
ATOM 847 N N . GLU B 2 19 ? -7.699 -2.190 23.097 1.00 34.60 19 GLU B N 1
ATOM 848 C CA . GLU B 2 19 ? -7.281 -1.259 22.064 1.00 33.71 19 GLU B CA 1
ATOM 849 C C . GLU B 2 19 ? -6.156 -1.828 21.228 1.00 33.25 19 GLU B C 1
ATOM 850 O O . GLU B 2 19 ? -6.165 -1.692 20.004 1.00 31.58 19 GLU B O 1
ATOM 856 N N . ILE B 2 20 ? -5.196 -2.480 21.881 1.00 30.56 20 ILE B N 1
ATOM 857 C CA . ILE B 2 20 ? -4.078 -3.069 21.159 1.00 30.43 20 ILE B CA 1
ATOM 858 C C . ILE B 2 20 ? -4.548 -4.184 20.228 1.00 31.35 20 ILE B C 1
ATOM 859 O O . ILE B 2 20 ? -4.096 -4.287 19.087 1.00 29.19 20 ILE B O 1
ATOM 864 N N . GLN B 2 21 ? -5.454 -5.017 20.728 1.00 31.47 21 GLN B N 1
ATOM 865 C CA . GLN B 2 21 ? -5.996 -6.121 19.949 1.00 33.38 21 GLN B CA 1
ATOM 866 C C . GLN B 2 21 ? -6.784 -5.610 18.743 1.00 34.61 21 GLN B C 1
ATOM 867 O O . GLN B 2 21 ? -6.630 -6.123 17.640 1.00 34.42 21 GLN B O 1
ATOM 873 N N . ARG B 2 22 ? -7.620 -4.595 18.945 1.00 37.56 22 ARG B N 1
ATOM 874 C CA . ARG B 2 22 ? -8.409 -4.055 17.841 1.00 40.02 22 ARG B CA 1
ATOM 875 C C . ARG B 2 22 ? -7.516 -3.355 16.822 1.00 38.68 22 ARG B C 1
ATOM 876 O O . ARG B 2 22 ? -7.901 -3.162 15.675 1.00 37.44 22 ARG B O 1
ATOM 884 N N . LEU B 2 23 ? -6.319 -2.982 17.260 1.00 38.43 23 LEU B N 1
ATOM 885 C CA . LEU B 2 23 ? -5.356 -2.319 16.403 1.00 38.43 23 LEU B CA 1
ATOM 886 C C . LEU B 2 23 ? -4.853 -3.337 15.393 1.00 38.79 23 LEU B C 1
ATOM 887 O O . LEU B 2 23 ? -4.847 -3.080 14.188 1.00 39.69 23 LEU B O 1
ATOM 892 N N . GLU B 2 24 ? -4.428 -4.494 15.892 1.00 38.77 24 GLU B N 1
ATOM 893 C CA . GLU B 2 24 ? -3.930 -5.547 15.020 1.00 40.65 24 GLU B CA 1
ATOM 894 C C . GLU B 2 24 ? -5.034 -6.064 14.112 1.00 39.76 24 GLU B C 1
A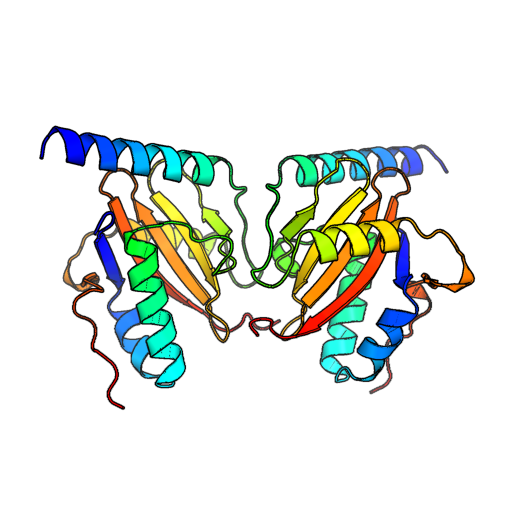TOM 895 O O . GLU B 2 24 ? -4.771 -6.493 12.989 1.00 38.60 24 GLU B O 1
ATOM 901 N N . ALA B 2 25 ? -6.270 -6.024 14.600 1.00 39.40 25 ALA B N 1
ATOM 902 C CA . ALA B 2 25 ? -7.405 -6.457 13.798 1.00 39.61 25 ALA B CA 1
ATOM 903 C C . ALA B 2 25 ? -7.453 -5.505 12.604 1.00 39.43 25 ALA B C 1
ATOM 904 O O . ALA B 2 25 ? -7.544 -5.927 11.453 1.00 37.82 25 ALA B O 1
ATOM 906 N N . MET B 2 26 ? -7.375 -4.213 12.905 1.00 41.70 26 MET B N 1
ATOM 907 C CA . MET B 2 26 ? -7.382 -3.161 11.897 1.00 44.11 26 MET B CA 1
ATOM 908 C C . MET B 2 26 ? -6.351 -3.459 10.815 1.00 44.28 26 MET B C 1
ATOM 909 O O . MET B 2 26 ? -6.602 -3.252 9.632 1.00 46.65 26 MET B O 1
ATOM 914 N N . LEU B 2 27 ? -5.189 -3.950 11.228 1.00 43.97 27 LEU B N 1
ATOM 915 C CA . LEU B 2 27 ? -4.125 -4.255 10.288 1.00 44.24 27 LEU B CA 1
ATOM 916 C C . LEU B 2 27 ? -4.356 -5.533 9.481 1.00 44.50 27 LEU B C 1
ATOM 917 O O . LEU B 2 27 ? -3.475 -5.967 8.734 1.00 44.50 27 LEU B O 1
ATOM 922 N N . MET B 2 28 ? -5.538 -6.130 9.627 1.00 43.57 28 MET B N 1
ATOM 923 C CA . MET B 2 28 ? -5.874 -7.344 8.883 1.00 41.74 28 MET B CA 1
ATOM 924 C C . MET B 2 28 ? -6.682 -6.966 7.637 1.00 41.43 28 MET B C 1
ATOM 925 O O . MET B 2 28 ? -7.540 -6.083 7.680 1.00 41.06 28 MET B O 1
ATOM 930 N N . PRO B 2 29 ? -6.406 -7.622 6.504 1.00 42.78 29 PRO B N 1
ATOM 931 C CA . PRO B 2 29 ? -7.141 -7.315 5.273 1.00 43.40 29 PRO B CA 1
ATOM 932 C C . PRO B 2 29 ? -8.510 -7.998 5.285 1.00 44.67 29 PRO B C 1
ATOM 933 O O . PRO B 2 29 ? -8.647 -9.099 5.818 1.00 44.57 29 PRO B O 1
ATOM 937 N N . GLU B 2 30 ? -9.519 -7.347 4.712 1.00 44.82 30 GLU B N 1
ATOM 938 C CA . GLU B 2 30 ? -10.850 -7.941 4.647 1.00 46.16 30 GLU B CA 1
ATOM 939 C C . GLU B 2 30 ? -10.780 -9.136 3.702 1.00 45.46 30 GLU B C 1
ATOM 940 O O . GLU B 2 30 ? -9.910 -9.190 2.835 1.00 45.33 30 GLU B O 1
ATOM 946 N N . GLU B 2 31 ? -11.688 -10.093 3.856 1.00 45.92 31 GLU B N 1
ATOM 947 C CA . GLU B 2 31 ? -11.652 -11.275 3.006 1.00 46.23 31 GLU B CA 1
ATOM 948 C C . GLU B 2 31 ? -12.832 -12.213 3.208 1.00 45.23 31 GLU B C 1
ATOM 949 O O . GLU B 2 31 ? -13.483 -12.190 4.246 1.00 44.84 31 GLU B O 1
ATOM 955 N N . ARG B 2 32 ? -13.080 -13.056 2.208 1.00 45.38 32 ARG B N 1
ATOM 956 C CA . ARG B 2 32 ? -14.178 -14.015 2.250 1.00 46.49 32 ARG B CA 1
ATOM 957 C C . ARG B 2 32 ? -13.788 -15.391 1.723 1.00 45.92 32 ARG B C 1
ATOM 958 O O . ARG B 2 32 ? -12.634 -15.647 1.392 1.00 45.97 32 ARG B O 1
ATOM 966 N N . ASP B 2 33 ? -14.783 -16.272 1.677 1.00 46.43 33 ASP B N 1
ATOM 967 C CA . ASP B 2 33 ? -14.652 -17.621 1.138 1.00 48.98 33 ASP B CA 1
ATOM 968 C C . ASP B 2 33 ? -15.752 -17.595 0.067 1.00 51.97 33 ASP B C 1
ATOM 969 O O . ASP B 2 33 ? -16.727 -16.859 0.228 1.00 51.11 33 ASP B O 1
ATOM 974 N N . GLU B 2 34 ? -15.610 -18.357 -1.018 1.00 56.01 34 GLU B N 1
ATOM 975 C CA . GLU B 2 34 ? -16.646 -18.364 -2.061 1.00 60.28 34 GLU B CA 1
ATOM 976 C C . GLU B 2 34 ? -18.011 -18.358 -1.396 1.00 62.52 34 GLU B C 1
ATOM 977 O O . GLU B 2 34 ? -18.875 -17.526 -1.677 1.00 63.65 34 GLU B O 1
ATOM 983 N N . ASP B 2 35 ? -18.164 -19.321 -0.500 1.00 63.82 35 ASP B N 1
ATOM 984 C CA . ASP B 2 35 ? -19.367 -19.545 0.279 1.00 65.25 35 ASP B CA 1
ATOM 985 C C . ASP B 2 35 ? -20.038 -18.296 0.849 1.00 64.89 35 ASP B C 1
ATOM 986 O O . ASP B 2 35 ? -21.262 -18.246 0.976 1.00 65.94 35 ASP B O 1
ATOM 991 N N . ILE B 2 36 ? -19.241 -17.288 1.186 1.00 64.16 36 ILE B N 1
ATOM 992 C CA . ILE B 2 36 ? -19.769 -16.067 1.790 1.00 63.33 36 ILE B CA 1
ATOM 993 C C . ILE B 2 36 ? -19.914 -14.881 0.839 1.00 63.53 36 ILE B C 1
ATOM 994 O O . ILE B 2 36 ? -18.947 -14.442 0.222 1.00 64.38 36 ILE B O 1
ATOM 999 N N . THR B 2 37 ? -21.136 -14.357 0.757 1.00 64.33 37 THR B N 1
ATOM 1000 C CA . THR B 2 37 ? -21.476 -13.239 -0.125 1.00 64.81 37 THR B CA 1
ATOM 1001 C C . THR B 2 37 ? -21.585 -11.889 0.595 1.00 65.26 37 THR B C 1
ATOM 1002 O O . THR B 2 37 ? -21.773 -11.836 1.807 1.00 65.48 37 THR B O 1
ATOM 1006 N N . GLU B 2 38 ? -21.482 -10.798 -0.160 1.00 66.22 38 GLU B N 1
ATOM 1007 C CA . GLU B 2 38 ? -21.554 -9.457 0.419 1.00 67.59 38 GLU B CA 1
ATOM 1008 C C . GLU B 2 38 ? -22.924 -9.354 1.054 1.00 67.46 38 GLU B C 1
ATOM 1009 O O . GLU B 2 38 ? -23.120 -8.713 2.097 1.00 68.41 38 GLU B O 1
ATOM 1015 N N . GLU B 2 39 ? -23.865 -10.024 0.400 1.00 66.37 39 GLU B N 1
ATOM 1016 C CA . GLU B 2 39 ? -25.244 -10.085 0.840 1.00 65.09 39 GLU B CA 1
ATOM 1017 C C . GLU B 2 39 ? -25.234 -10.508 2.283 1.00 63.22 39 GLU B C 1
ATOM 1018 O O . GLU B 2 39 ? -25.475 -9.721 3.196 1.00 62.57 39 GLU B O 1
ATOM 1024 N N . GLU B 2 40 ? -24.973 -11.799 2.437 1.00 60.09 40 GLU B N 1
ATOM 1025 C CA . GLU B 2 40 ? -24.924 -12.488 3.703 1.00 57.68 40 GLU B CA 1
ATOM 1026 C C . GLU B 2 40 ? -24.138 -11.704 4.737 1.00 56.65 40 GLU B C 1
ATOM 1027 O O . GLU B 2 40 ? -24.458 -11.750 5.921 1.00 55.93 40 GLU B O 1
ATOM 1033 N N . ILE B 2 41 ? -23.124 -10.973 4.285 1.00 55.53 41 ILE B N 1
ATOM 1034 C CA . ILE B 2 41 ? -22.317 -10.165 5.183 1.00 55.07 41 ILE B CA 1
ATOM 1035 C C . ILE B 2 41 ? -23.163 -9.005 5.681 1.00 54.94 41 ILE B C 1
ATOM 1036 O O . ILE B 2 41 ? -23.064 -8.604 6.841 1.00 55.67 41 ILE B O 1
ATOM 1041 N N . ALA B 2 42 ? -23.996 -8.473 4.793 1.00 53.45 42 ALA B N 1
ATOM 1042 C CA . ALA B 2 42 ? -24.880 -7.376 5.152 1.00 53.05 42 ALA B CA 1
ATOM 1043 C C . ALA B 2 42 ? -25.818 -7.890 6.235 1.00 52.00 42 ALA B C 1
ATOM 1044 O O . ALA B 2 42 ? -25.969 -7.267 7.282 1.00 51.44 42 ALA B O 1
ATOM 1046 N N . GLU B 2 43 ? -26.442 -9.035 5.975 1.00 52.15 43 GLU B N 1
ATOM 1047 C CA . GLU B 2 43 ? -27.357 -9.629 6.938 1.00 53.10 43 GLU B CA 1
ATOM 1048 C C . GLU B 2 43 ? -26.623 -9.874 8.249 1.00 51.86 43 GLU B C 1
ATOM 1049 O O . GLU B 2 43 ? -27.194 -9.712 9.321 1.00 51.48 43 GLU B O 1
ATOM 1055 N N . LEU B 2 44 ? -25.351 -10.256 8.155 1.00 51.49 44 LEU B N 1
ATOM 1056 C CA . LEU B 2 44 ? -24.547 -10.529 9.345 1.00 50.40 44 LEU B CA 1
ATOM 1057 C C . LEU B 2 44 ? -24.308 -9.278 10.183 1.00 49.62 44 LEU B C 1
ATOM 1058 O O . LEU B 2 44 ? -24.445 -9.319 11.406 1.00 48.66 44 LEU B O 1
ATOM 1063 N N . LEU B 2 45 ? -23.939 -8.173 9.541 1.00 48.36 45 LEU B N 1
ATOM 1064 C CA . LEU B 2 45 ? -23.742 -6.937 10.287 1.00 47.98 45 LEU B CA 1
ATOM 1065 C C . LEU B 2 45 ? -25.076 -6.655 10.960 1.00 47.17 45 LEU B C 1
ATOM 1066 O O . LEU B 2 45 ? -25.134 -6.322 12.140 1.00 48.11 45 LEU B O 1
ATOM 1071 N N . GLU B 2 46 ? -26.147 -6.803 10.188 1.00 46.29 46 GLU B N 1
ATOM 1072 C CA . GLU B 2 46 ? -27.504 -6.581 10.673 1.00 45.99 46 GLU B CA 1
ATOM 1073 C C . GLU B 2 46 ? -27.767 -7.388 11.938 1.00 44.13 46 GLU B C 1
ATOM 1074 O O . GLU B 2 46 ? -28.269 -6.863 12.931 1.00 43.34 46 GLU B O 1
ATOM 1080 N N . LEU B 2 47 ? -27.429 -8.671 11.897 1.00 41.09 47 LEU B N 1
ATOM 1081 C CA . LEU B 2 47 ? -27.639 -9.529 13.048 1.00 39.94 47 LEU B CA 1
ATOM 1082 C C . LEU B 2 47 ? -26.761 -9.074 14.214 1.00 39.47 47 LEU B C 1
ATOM 1083 O O . LEU B 2 47 ? -27.235 -8.912 15.337 1.00 37.09 47 LEU B O 1
ATOM 1088 N N . ALA B 2 48 ? -25.480 -8.873 13.925 1.00 39.38 48 ALA B N 1
ATOM 1089 C CA . ALA B 2 48 ? -24.508 -8.450 14.915 1.00 40.58 48 ALA B CA 1
ATOM 1090 C C . ALA B 2 48 ? -25.002 -7.257 15.713 1.00 42.64 48 ALA B C 1
ATOM 1091 O O . ALA B 2 48 ? -24.742 -7.155 16.911 1.00 42.50 48 ALA B O 1
ATOM 1093 N N . ARG B 2 49 ? -25.718 -6.356 15.051 1.00 45.12 49 ARG B N 1
ATOM 1094 C CA . ARG B 2 49 ? -26.226 -5.168 15.722 1.00 47.64 49 ARG B CA 1
ATOM 1095 C C . ARG B 2 49 ? -27.606 -5.343 16.342 1.00 48.78 49 ARG B C 1
ATOM 1096 O O . ARG B 2 49 ? -28.110 -4.440 17.012 1.00 49.90 49 ARG B O 1
ATOM 1104 N N . ASP B 2 50 ? -28.212 -6.505 16.124 1.00 50.68 50 ASP B N 1
ATOM 1105 C CA . ASP B 2 50 ? -29.514 -6.802 16.717 1.00 52.59 50 ASP B CA 1
ATOM 1106 C C . ASP B 2 50 ? -29.247 -6.969 18.207 1.00 52.67 50 ASP B C 1
ATOM 1107 O O . ASP B 2 50 ? -28.382 -7.751 18.596 1.00 51.86 50 ASP B O 1
ATOM 1112 N N . GLU B 2 51 ? -29.991 -6.246 19.038 1.00 53.76 51 GLU B N 1
ATOM 1113 C CA . GLU B 2 51 ? -29.794 -6.336 20.479 1.00 54.74 51 GLU B CA 1
ATOM 1114 C C . GLU B 2 51 ? -30.965 -7.004 21.208 1.00 53.68 51 GLU B C 1
ATOM 1115 O O . GLU B 2 51 ? -31.007 -7.025 22.439 1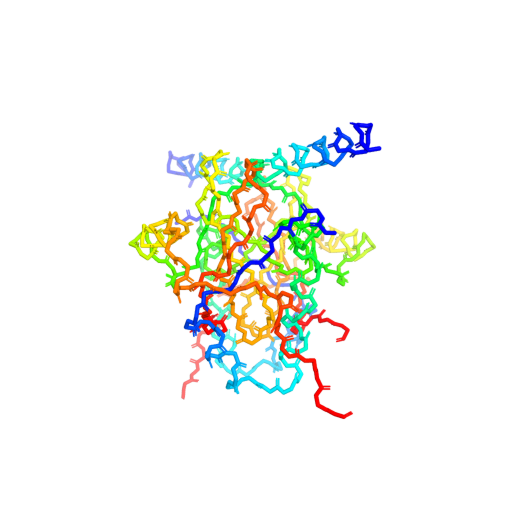.00 53.93 51 GLU B O 1
ATOM 1121 N N . ASP B 2 52 ? -31.909 -7.556 20.452 1.00 52.57 52 ASP B N 1
ATOM 1122 C CA . ASP B 2 52 ? -33.060 -8.218 21.060 1.00 52.67 52 ASP B CA 1
ATOM 1123 C C . ASP B 2 52 ? -32.638 -9.524 21.732 1.00 51.31 52 ASP B C 1
ATOM 1124 O O . ASP B 2 52 ? -32.217 -10.465 21.064 1.00 50.54 52 ASP B O 1
ATOM 1129 N N . PRO B 2 53 ? -32.765 -9.592 23.069 1.00 50.10 53 PRO B N 1
ATOM 1130 C CA . PRO B 2 53 ? -32.424 -10.727 23.935 1.00 49.68 53 PRO B CA 1
ATOM 1131 C C . PRO B 2 53 ? -32.871 -12.109 23.470 1.00 49.96 53 PRO B C 1
ATOM 1132 O O . PRO B 2 53 ? -32.084 -13.055 23.475 1.00 50.28 53 PRO B O 1
ATOM 1136 N N . GLU B 2 54 ? -34.134 -12.227 23.082 1.00 49.79 54 GLU B N 1
ATOM 1137 C CA . GLU B 2 54 ? -34.674 -13.503 22.637 1.00 50.33 54 GLU B CA 1
ATOM 1138 C C . GLU B 2 54 ? -33.742 -14.240 21.678 1.00 49.35 54 GLU B C 1
ATOM 1139 O O . GLU B 2 54 ? -33.703 -15.472 21.659 1.00 50.99 54 GLU B O 1
ATOM 1145 N N . ASN B 2 55 ? -32.984 -13.479 20.897 1.00 47.26 55 ASN B N 1
ATOM 1146 C CA . ASN B 2 55 ? -32.064 -14.044 19.919 1.00 45.99 55 ASN B CA 1
ATOM 1147 C C . ASN B 2 55 ? -30.723 -14.523 20.469 1.00 44.90 55 ASN B C 1
ATOM 1148 O O . ASN B 2 55 ? -30.006 -15.273 19.799 1.00 43.27 55 ASN B O 1
ATOM 1153 N N . TRP B 2 56 ? -30.387 -14.106 21.685 1.00 42.98 56 TRP B N 1
ATOM 1154 C CA . TRP B 2 56 ? -29.098 -14.471 22.253 1.00 42.46 56 TRP B CA 1
ATOM 1155 C C . TRP B 2 56 ? -29.063 -15.159 23.603 1.00 42.70 56 TRP B C 1
ATOM 1156 O O . TRP B 2 56 ? -29.994 -15.084 24.395 1.00 43.50 56 TRP B O 1
ATOM 1167 N N . ILE B 2 57 ? -27.946 -15.831 23.846 1.00 44.07 57 ILE B N 1
ATOM 1168 C CA . ILE B 2 57 ? -27.698 -16.477 25.122 1.00 44.62 57 ILE B CA 1
ATOM 1169 C C . ILE B 2 57 ? -26.203 -16.346 25.388 1.00 43.19 57 ILE B C 1
ATOM 1170 O O . ILE B 2 57 ? -25.393 -16.354 24.455 1.00 42.06 57 ILE B O 1
ATOM 1175 N N . ASP B 2 58 ? -25.841 -16.188 26.657 1.00 41.29 58 ASP B N 1
ATOM 1176 C CA . ASP B 2 58 ? -24.437 -16.083 27.024 1.00 41.21 58 ASP B CA 1
ATOM 1177 C C . ASP B 2 58 ? -23.766 -17.436 26.774 1.00 39.16 58 ASP B C 1
ATOM 1178 O O . ASP B 2 58 ? -24.324 -18.483 27.104 1.00 37.08 58 ASP B O 1
ATOM 1183 N N . ALA B 2 59 ? -22.572 -17.421 26.188 1.00 37.25 59 ALA B N 1
ATOM 1184 C CA . ALA B 2 59 ? -21.872 -18.672 25.903 1.00 37.63 59 ALA B CA 1
ATOM 1185 C C . ALA B 2 59 ? -21.507 -19.408 27.187 1.00 38.68 59 ALA B C 1
ATOM 1186 O O . ALA B 2 59 ? -21.393 -20.633 27.193 1.00 39.29 59 ALA B O 1
ATOM 1188 N N . GLU B 2 60 ? -21.337 -18.668 28.279 1.00 39.89 60 GLU B N 1
ATOM 1189 C CA . GLU B 2 60 ? -20.978 -19.293 29.541 1.00 40.67 60 GLU B CA 1
ATOM 1190 C C . GLU B 2 60 ? -22.058 -20.203 30.097 1.00 42.05 60 GLU B C 1
ATOM 1191 O O . GLU B 2 60 ? -21.792 -21.022 30.975 1.00 42.06 60 GLU B O 1
ATOM 1197 N N . GLU B 2 61 ? -23.278 -20.078 29.593 1.00 43.17 61 GLU B N 1
ATOM 1198 C CA . GLU B 2 61 ? -24.333 -20.944 30.088 1.00 45.90 61 GLU B CA 1
ATOM 1199 C C . GLU B 2 61 ? -24.594 -22.127 29.161 1.00 46.48 61 GLU B C 1
ATOM 1200 O O . GLU B 2 61 ? -25.692 -22.682 29.133 1.00 47.35 61 GLU B O 1
ATOM 1206 N N . LEU B 2 62 ? -23.562 -22.504 28.407 1.00 46.73 62 LEU B N 1
ATOM 1207 C CA . LEU B 2 62 ? -23.632 -23.650 27.510 1.00 46.87 62 LEU B CA 1
ATOM 1208 C C . LEU B 2 62 ? -23.258 -24.869 28.340 1.00 48.92 62 LEU B C 1
ATOM 1209 O O . LEU B 2 62 ? -22.467 -24.783 29.279 1.00 48.21 62 LEU B O 1
ATOM 1214 N N . PRO B 2 63 ? -23.816 -26.029 27.992 1.00 51.98 63 PRO B N 1
ATOM 1215 C CA . PRO B 2 63 ? -23.544 -27.277 28.703 1.00 55.50 63 PRO B CA 1
ATOM 1216 C C . PRO B 2 63 ? -22.069 -27.685 28.736 1.00 59.48 63 PRO B C 1
ATOM 1217 O O . PRO B 2 63 ? -21.261 -27.207 27.952 1.00 59.16 63 PRO B O 1
ATOM 1221 N N . GLU B 2 64 ? -21.738 -28.603 29.637 1.00 65.38 64 GLU B N 1
ATOM 1222 C CA . GLU B 2 64 ? -20.368 -29.112 29.818 1.00 71.36 64 GLU B CA 1
ATOM 1223 C C . GLU B 2 64 ? -20.299 -30.620 29.477 1.00 74.00 64 GLU B C 1
ATOM 1224 O O . GLU B 2 64 ? -21.026 -31.393 30.086 1.00 75.32 64 GLU B O 1
ATOM 1230 N N . PRO B 2 65 ? -19.432 -31.057 28.524 1.00 76.86 65 PRO B N 1
ATOM 1231 C CA . PRO B 2 65 ? -19.321 -32.477 28.152 1.00 79.56 65 PRO B CA 1
ATOM 1232 C C . PRO B 2 65 ? -19.740 -33.613 29.108 1.00 82.10 65 PRO B C 1
ATOM 1233 O O . PRO B 2 65 ? -19.281 -33.715 30.258 1.00 82.41 65 PRO B O 1
ATOM 1237 N N . GLU B 2 66 ? -20.630 -34.447 28.552 1.00 84.96 66 GLU B N 1
ATOM 1238 C CA . GLU B 2 66 ? -21.257 -35.611 29.166 1.00 87.94 66 GLU B CA 1
ATOM 1239 C C . GLU B 2 66 ? -20.312 -36.730 29.571 1.00 89.32 66 GLU B C 1
ATOM 1240 O O . GLU B 2 66 ? -20.352 -37.158 30.722 1.00 89.60 66 GLU B O 1
ATOM 1246 N N . ASP B 2 67 ? -19.475 -37.190 28.640 1.00 90.92 67 ASP B N 1
ATOM 1247 C CA . ASP B 2 67 ? -18.487 -38.257 28.887 1.00 92.42 67 ASP B CA 1
ATOM 1248 C C . ASP B 2 67 ? -18.247 -38.646 30.355 1.00 93.36 67 ASP B C 1
ATOM 1249 O O . ASP B 2 67 ? -17.111 -38.474 30.860 1.00 94.05 67 ASP B O 1
ATOM 1255 N N . MET C 1 1 ? -1.956 -14.778 -19.451 1.00 62.06 1 MET C N 1
ATOM 1256 C CA . MET C 1 1 ? -0.467 -14.914 -19.452 1.00 60.26 1 MET C CA 1
ATOM 1257 C C . MET C 1 1 ? 0.142 -14.338 -18.154 1.00 57.08 1 MET C C 1
ATOM 1258 O O . MET C 1 1 ? 0.015 -13.127 -17.925 1.00 58.80 1 MET C O 1
ATOM 1263 N N . THR C 1 2 ? 0.769 -15.179 -17.306 1.00 52.39 2 THR C N 1
ATOM 1264 C CA . THR C 1 2 ? 1.399 -14.674 -16.065 1.00 46.94 2 THR C CA 1
ATOM 1265 C C . THR C 1 2 ? 2.546 -15.433 -15.333 1.00 43.65 2 THR C C 1
ATOM 1266 O O . THR C 1 2 ? 3.717 -15.161 -15.617 1.00 44.71 2 THR C O 1
ATOM 1270 N N . TYR C 1 3 ? 2.248 -16.313 -14.371 1.00 39.86 3 TYR C N 1
ATOM 1271 C CA . TYR C 1 3 ? 3.304 -17.022 -13.623 1.00 37.40 3 TYR C CA 1
ATOM 1272 C C . TYR C 1 3 ? 3.608 -18.452 -14.085 1.00 36.32 3 TYR C C 1
ATOM 1273 O O . TYR C 1 3 ? 2.759 -19.139 -14.645 1.00 34.46 3 TYR C O 1
ATOM 1282 N N . ARG C 1 4 ? 4.831 -18.893 -13.805 1.00 35.91 4 ARG C N 1
ATOM 1283 C CA . ARG C 1 4 ? 5.280 -20.234 -14.152 1.00 36.14 4 ARG C CA 1
ATOM 1284 C C . ARG C 1 4 ? 5.330 -21.058 -12.877 1.00 32.23 4 ARG C C 1
ATOM 1285 O O . ARG C 1 4 ? 6.050 -20.716 -11.946 1.00 33.59 4 ARG C O 1
ATOM 1293 N N . VAL C 1 5 ? 4.559 -22.140 -12.834 1.00 30.21 5 VAL C N 1
ATOM 1294 C CA . VAL C 1 5 ? 4.516 -22.990 -11.648 1.00 26.94 5 VAL C CA 1
ATOM 1295 C C . VAL C 1 5 ? 5.366 -24.251 -11.763 1.00 27.86 5 VAL C C 1
ATOM 1296 O O . VAL C 1 5 ? 5.332 -24.941 -12.780 1.00 28.25 5 VAL C O 1
ATOM 1300 N N . LYS C 1 6 ? 6.126 -24.556 -10.715 1.00 25.84 6 LYS C N 1
ATOM 1301 C CA . LYS C 1 6 ? 6.936 -25.768 -10.711 1.00 27.54 6 LYS C CA 1
ATOM 1302 C C . LYS C 1 6 ? 6.601 -26.600 -9.469 1.00 27.90 6 LYS C C 1
ATOM 1303 O O . LYS C 1 6 ? 6.214 -26.064 -8.430 1.00 26.70 6 LYS C O 1
ATOM 1309 N N . ILE C 1 7 ? 6.740 -27.911 -9.589 1.00 28.18 7 ILE C N 1
ATOM 1310 C CA . ILE C 1 7 ? 6.476 -28.807 -8.471 1.00 31.72 7 ILE C CA 1
ATOM 1311 C C . ILE C 1 7 ? 7.772 -29.540 -8.163 1.00 33.19 7 ILE C C 1
ATOM 1312 O O . ILE C 1 7 ? 8.432 -30.049 -9.068 1.00 33.71 7 ILE C O 1
ATOM 1317 N N . HIS C 1 8 ? 8.146 -29.589 -6.890 1.00 35.32 8 HIS C N 1
ATOM 1318 C CA . HIS C 1 8 ? 9.370 -30.274 -6.530 1.00 36.42 8 HIS C CA 1
ATOM 1319 C C . HIS C 1 8 ? 9.159 -31.771 -6.654 1.00 38.52 8 HIS C C 1
ATOM 1320 O O . HIS C 1 8 ? 8.049 -32.274 -6.467 1.00 37.59 8 HIS C O 1
ATOM 1327 N N . LYS C 1 9 ? 10.239 -32.476 -6.966 1.00 40.46 9 LYS C N 1
ATOM 1328 C CA . LYS C 1 9 ? 10.194 -33.919 -7.127 1.00 42.53 9 LYS C CA 1
ATOM 1329 C C . LYS C 1 9 ? 9.673 -34.611 -5.873 1.00 42.38 9 LYS C C 1
ATOM 1330 O O . LYS C 1 9 ? 8.866 -35.532 -5.963 1.00 41.35 9 LYS C O 1
ATOM 1336 N N . GLN C 1 10 ? 10.115 -34.156 -4.702 1.00 44.78 10 GLN C N 1
ATOM 1337 C CA . GLN C 1 10 ? 9.697 -34.787 -3.454 1.00 46.07 10 GLN C CA 1
ATOM 1338 C C . GLN C 1 10 ? 8.190 -34.698 -3.254 1.00 46.55 10 GLN C C 1
ATOM 1339 O O . GLN C 1 10 ? 7.594 -35.582 -2.643 1.00 47.61 10 GLN C O 1
ATOM 1345 N N . VAL C 1 11 ? 7.570 -33.655 -3.791 1.00 46.86 11 VAL C N 1
ATOM 1346 C CA . VAL C 1 11 ? 6.128 -33.484 -3.655 1.00 47.84 11 VAL C CA 1
ATOM 1347 C C . VAL C 1 11 ? 5.316 -34.466 -4.520 1.00 48.52 11 VAL C C 1
ATOM 1348 O O . VAL C 1 11 ? 4.189 -34.837 -4.162 1.00 48.14 11 VAL C O 1
ATOM 1352 N N . VAL C 1 12 ? 5.872 -34.861 -5.664 1.00 49.76 12 VAL C N 1
ATOM 1353 C CA . VAL C 1 12 ? 5.186 -35.772 -6.571 1.00 50.97 12 VAL C CA 1
ATOM 1354 C C . VAL C 1 12 ? 4.779 -37.035 -5.825 1.00 50.70 12 VAL C C 1
ATOM 1355 O O . VAL C 1 12 ? 3.727 -37.619 -6.087 1.00 51.42 12 VAL C O 1
ATOM 1359 N N . LYS C 1 13 ? 5.617 -37.431 -4.877 1.00 50.30 13 LYS C N 1
ATOM 1360 C CA . LYS C 1 13 ? 5.367 -38.612 -4.075 1.00 49.90 13 LYS C CA 1
ATOM 1361 C C . LYS C 1 13 ? 4.035 -38.461 -3.355 1.00 48.30 13 LYS C C 1
ATOM 1362 O O . LYS C 1 13 ? 3.164 -39.329 -3.455 1.00 47.57 13 LYS C O 1
ATOM 1368 N N . ALA C 1 14 ? 3.885 -37.355 -2.631 1.00 46.00 14 ALA C N 1
ATOM 1369 C CA . ALA C 1 14 ? 2.674 -37.077 -1.873 1.00 43.11 14 ALA C CA 1
ATOM 1370 C C . ALA C 1 14 ? 1.451 -36.982 -2.777 1.00 42.09 14 ALA C C 1
ATOM 1371 O O . ALA C 1 14 ? 0.349 -37.372 -2.384 1.00 42.61 14 ALA C O 1
ATOM 1373 N N . LEU C 1 15 ? 1.653 -36.466 -3.987 1.00 39.71 15 LEU C N 1
ATOM 1374 C CA . LEU C 1 15 ? 0.571 -36.306 -4.952 1.00 39.85 15 LEU C CA 1
ATOM 1375 C C . LEU C 1 15 ? -0.074 -37.609 -5.417 1.00 40.82 15 LEU C C 1
ATOM 1376 O O . LEU C 1 15 ? -1.299 -37.699 -5.503 1.00 43.07 15 LEU C O 1
ATOM 1381 N N . GLN C 1 16 ? 0.737 -38.612 -5.726 1.00 40.95 16 GLN C N 1
ATOM 1382 C CA . GLN C 1 16 ? 0.205 -39.886 -6.195 1.00 42.20 16 GLN C CA 1
ATOM 1383 C C . GLN C 1 16 ? -0.509 -40.728 -5.138 1.00 42.08 16 GLN C C 1
ATOM 1384 O O . GLN C 1 16 ? -0.969 -41.828 -5.431 1.00 44.87 16 GLN C O 1
ATOM 1390 N N . SER C 1 17 ? -0.605 -40.219 -3.914 1.00 42.90 17 SER C N 1
ATOM 1391 C CA . SER C 1 17 ? -1.303 -40.932 -2.846 1.00 42.66 17 SER C CA 1
ATOM 1392 C C . SER C 1 17 ? -2.554 -40.121 -2.517 1.00 42.63 17 SER C C 1
ATOM 1393 O O . SER C 1 17 ? -3.204 -40.325 -1.488 1.00 43.52 17 SER C O 1
ATOM 1396 N N . LEU C 1 18 ? -2.872 -39.199 -3.418 1.00 41.96 18 LEU C N 1
ATOM 1397 C CA . LEU C 1 18 ? -4.021 -38.313 -3.284 1.00 41.17 18 LEU C CA 1
ATOM 1398 C C . LEU C 1 18 ? -5.211 -38.869 -4.062 1.00 40.27 18 LEU C C 1
ATOM 1399 O O . LEU C 1 18 ? -5.076 -39.238 -5.229 1.00 38.95 18 LEU C O 1
ATOM 1404 N N . PRO C 1 19 ? -6.391 -38.952 -3.424 1.00 40.78 19 PRO C N 1
ATOM 1405 C CA . PRO C 1 19 ? -7.548 -39.475 -4.160 1.00 39.48 19 PRO C CA 1
ATOM 1406 C C . PRO C 1 19 ? -7.736 -38.622 -5.415 1.00 39.00 19 PRO C C 1
ATOM 1407 O O . PRO C 1 19 ? -7.411 -37.429 -5.413 1.00 41.47 19 PRO C O 1
ATOM 1411 N N . LYS C 1 20 ? -8.234 -39.230 -6.482 1.00 38.63 20 LYS C N 1
ATOM 1412 C CA . LYS C 1 20 ? -8.444 -38.519 -7.739 1.00 38.48 20 LYS C CA 1
ATOM 1413 C C . LYS C 1 20 ? -9.124 -37.132 -7.660 1.00 38.27 20 LYS C C 1
ATOM 1414 O O . LYS C 1 20 ? -8.760 -36.206 -8.394 1.00 38.95 20 LYS C O 1
ATOM 1420 N N . ALA C 1 21 ? -10.111 -36.989 -6.778 1.00 36.07 21 ALA C N 1
ATOM 1421 C CA . ALA C 1 21 ? -10.836 -35.719 -6.635 1.00 31.79 21 ALA C CA 1
ATOM 1422 C C . ALA C 1 21 ? -9.947 -34.648 -6.025 1.00 31.97 21 ALA C C 1
ATOM 1423 O O . ALA C 1 21 ? -9.976 -33.491 -6.450 1.00 30.26 21 ALA C O 1
ATOM 1425 N N . HIS C 1 22 ? -9.158 -35.038 -5.027 1.00 30.92 22 HIS C N 1
ATOM 1426 C CA . HIS C 1 22 ? -8.245 -34.115 -4.358 1.00 32.08 22 HIS C CA 1
ATOM 1427 C C . HIS C 1 22 ? -7.124 -33.722 -5.323 1.00 31.51 22 HIS C C 1
ATOM 1428 O O . HIS C 1 22 ? -6.635 -32.587 -5.309 1.00 29.84 22 HIS C O 1
ATOM 1435 N N . TYR C 1 23 ? -6.731 -34.668 -6.170 1.00 30.00 23 TYR C N 1
ATOM 1436 C CA . TYR C 1 23 ? -5.686 -34.414 -7.149 1.00 30.79 23 TYR C CA 1
ATOM 1437 C C . TYR C 1 23 ? -6.175 -33.374 -8.149 1.00 29.85 23 TYR C C 1
ATOM 1438 O O . TYR C 1 23 ? -5.429 -32.474 -8.536 1.00 29.49 23 TYR C O 1
ATOM 1447 N N . ARG C 1 24 ? -7.432 -33.516 -8.564 1.00 31.41 24 ARG C N 1
ATOM 1448 C CA . ARG C 1 24 ? -8.050 -32.580 -9.500 1.00 31.95 24 ARG C CA 1
ATOM 1449 C C . ARG C 1 24 ? -8.123 -31.180 -8.930 1.00 30.92 24 ARG C C 1
ATOM 1450 O O . ARG C 1 24 ? -7.934 -30.218 -9.639 1.00 31.66 24 ARG C O 1
ATOM 1458 N N . ARG C 1 25 ? -8.404 -31.075 -7.639 1.00 31.19 25 ARG C N 1
ATOM 1459 C CA . ARG C 1 25 ? -8.468 -29.784 -6.969 1.00 31.67 25 ARG C CA 1
ATOM 1460 C C . ARG C 1 25 ? -7.042 -29.192 -7.071 1.00 30.37 25 ARG C C 1
ATOM 1461 O O . ARG C 1 25 ? -6.868 -27.986 -7.229 1.00 29.28 25 ARG C O 1
ATOM 1469 N N . PHE C 1 26 ? -6.020 -30.040 -6.967 1.00 28.68 26 PHE C N 1
ATOM 1470 C CA . PHE C 1 26 ? -4.628 -29.576 -7.057 1.00 29.80 26 PHE C CA 1
ATOM 1471 C C . PHE C 1 26 ? -4.266 -29.041 -8.450 1.00 29.92 26 PHE C C 1
ATOM 1472 O O . PHE C 1 26 ? -3.503 -28.087 -8.585 1.00 31.01 26 PHE C O 1
ATOM 1480 N N . LEU C 1 27 ? -4.793 -29.672 -9.491 1.00 29.69 27 LEU C N 1
ATOM 1481 C CA . LEU C 1 27 ? -4.500 -29.219 -10.845 1.00 30.02 27 LEU C CA 1
ATOM 1482 C C . LEU C 1 27 ? -5.203 -27.892 -11.085 1.00 28.17 27 LEU C C 1
ATOM 1483 O O . LEU C 1 27 ? -4.714 -27.049 -11.832 1.00 28.41 27 LEU C O 1
ATOM 1488 N N . GLU C 1 28 ? -6.347 -27.697 -10.444 1.00 27.47 28 GLU C N 1
ATOM 1489 C CA . GLU C 1 28 ? -7.060 -26.436 -10.606 1.00 29.16 28 GLU C CA 1
ATOM 1490 C C . GLU C 1 28 ? -6.255 -25.360 -9.867 1.00 27.85 28 GLU C C 1
ATOM 1491 O O . GLU C 1 28 ? -6.069 -24.255 -10.373 1.00 25.22 28 GLU C O 1
ATOM 1497 N N . PHE C 1 29 ? -5.773 -25.707 -8.674 1.00 27.02 29 PHE C N 1
ATOM 1498 C CA . PHE C 1 29 ? -4.964 -24.796 -7.866 1.00 27.58 29 PHE C CA 1
ATOM 1499 C C . PHE C 1 29 ? -3.805 -24.316 -8.746 1.00 27.54 29 PHE C C 1
ATOM 1500 O O . PHE C 1 29 ? -3.549 -23.116 -8.864 1.00 28.40 29 PHE C O 1
ATOM 1508 N N . ARG C 1 30 ? -3.124 -25.267 -9.375 1.00 26.54 30 ARG C N 1
ATOM 1509 C CA . ARG C 1 30 ? -2.016 -24.974 -10.283 1.00 27.51 30 ARG C CA 1
ATOM 1510 C C . ARG C 1 30 ? -2.410 -23.965 -11.373 1.00 26.30 30 ARG C C 1
ATOM 1511 O O . ARG C 1 30 ? -1.680 -23.007 -11.653 1.00 27.98 30 ARG C O 1
ATOM 1519 N N . ASP C 1 31 ? -3.563 -24.184 -11.998 1.00 25.05 31 ASP C N 1
ATOM 1520 C CA . ASP C 1 31 ? -4.000 -23.295 -13.067 1.00 23.57 31 ASP C CA 1
ATOM 1521 C C . ASP C 1 31 ? -4.328 -21.889 -12.608 1.00 24.46 31 ASP C C 1
ATOM 1522 O O . ASP C 1 31 ? -4.064 -20.922 -13.324 1.00 24.28 31 ASP C O 1
ATOM 1527 N N . ILE C 1 32 ? -4.903 -21.768 -11.418 1.00 24.40 32 ILE C N 1
ATOM 1528 C CA . ILE C 1 32 ? -5.231 -20.456 -10.881 1.00 24.93 32 ILE C CA 1
ATOM 1529 C C . ILE C 1 32 ? -3.932 -19.758 -10.490 1.00 23.36 32 ILE C C 1
ATOM 1530 O O . ILE C 1 32 ? -3.800 -18.557 -10.648 1.00 24.72 32 ILE C O 1
ATOM 1535 N N . LEU C 1 33 ? -2.976 -20.533 -9.991 1.00 24.86 33 LEU C N 1
ATOM 1536 C CA . LEU C 1 33 ? -1.672 -20.015 -9.587 1.00 25.92 33 LEU C CA 1
ATOM 1537 C C . LEU C 1 33 ? -0.977 -19.329 -10.756 1.00 26.55 33 LEU C C 1
ATOM 1538 O O . LEU C 1 33 ? -0.140 -18.447 -10.572 1.00 27.57 33 LEU C O 1
ATOM 1543 N N . GLU C 1 34 ? -1.326 -19.737 -11.968 1.00 27.56 34 GLU C N 1
ATOM 1544 C CA . GLU C 1 34 ? -0.720 -19.149 -13.148 1.00 28.80 34 GLU C CA 1
ATOM 1545 C C . GLU C 1 34 ? -1.080 -17.675 -13.290 1.00 28.17 34 GLU C C 1
ATOM 1546 O O . GLU C 1 34 ? -0.286 -16.887 -13.800 1.00 27.44 34 GLU C O 1
ATOM 1552 N N . TYR C 1 35 ? -2.267 -17.304 -12.819 1.00 25.43 35 TYR C N 1
ATOM 1553 C CA . TYR C 1 35 ? -2.718 -15.919 -12.918 1.00 25.39 35 TYR C CA 1
ATOM 1554 C C . TYR C 1 35 ? -2.803 -15.176 -11.586 1.00 26.63 35 TYR C C 1
ATOM 1555 O O . TYR C 1 35 ? -2.538 -13.977 -11.518 1.00 27.67 35 TYR C O 1
ATOM 1564 N N . GLU C 1 36 ? -3.174 -15.898 -10.534 1.00 24.68 36 GLU C N 1
ATOM 1565 C CA . GLU C 1 36 ? -3.342 -15.325 -9.210 1.00 23.59 36 GLU C CA 1
ATOM 1566 C C . GLU C 1 36 ? -2.446 -16.104 -8.254 1.00 22.87 36 GLU C C 1
ATOM 1567 O O . GLU C 1 36 ? -2.832 -17.157 -7.748 1.00 21.55 36 GLU C O 1
ATOM 1573 N N . PRO C 1 37 ? -1.229 -15.591 -8.006 1.00 23.04 37 PRO C N 1
ATOM 1574 C CA . PRO C 1 37 ? -0.228 -16.199 -7.125 1.00 22.69 37 PRO C CA 1
ATOM 1575 C C . PRO C 1 37 ? -0.671 -16.412 -5.688 1.00 21.05 37 PRO C C 1
ATOM 1576 O O . PRO C 1 37 ? -0.164 -17.302 -5.028 1.00 21.50 37 PRO C O 1
ATOM 1580 N N . VAL C 1 38 ? -1.599 -15.597 -5.200 1.00 21.27 38 VAL C N 1
ATOM 1581 C CA . VAL C 1 38 ? -2.080 -15.739 -3.822 1.00 23.83 38 VAL C CA 1
ATOM 1582 C C . VAL C 1 38 ? -3.610 -15.714 -3.818 1.00 25.23 38 VAL C C 1
ATOM 1583 O O . VAL C 1 38 ? -4.224 -14.719 -3.417 1.00 26.07 38 VAL C O 1
ATOM 1587 N N . PRO C 1 39 ? -4.240 -16.814 -4.286 1.00 23.92 39 PRO C N 1
ATOM 1588 C CA . PRO C 1 39 ? -5.698 -16.983 -4.366 1.00 25.87 39 PRO C CA 1
ATOM 1589 C C . PRO C 1 39 ? -6.346 -17.163 -2.989 1.00 26.77 39 PRO C C 1
ATOM 1590 O O . PRO C 1 39 ? -6.990 -18.177 -2.712 1.00 26.01 39 PRO C O 1
ATOM 1594 N N . ARG C 1 40 ? -6.174 -16.155 -2.141 1.00 30.55 40 ARG C N 1
ATOM 1595 C CA . ARG C 1 40 ? -6.695 -16.160 -0.775 1.00 35.66 40 ARG C CA 1
ATOM 1596 C C . ARG C 1 40 ? -8.132 -16.621 -0.613 1.00 36.20 40 ARG C C 1
ATOM 1597 O O . ARG C 1 40 ? -8.386 -17.603 0.070 1.00 37.30 40 ARG C O 1
ATOM 1605 N N . GLU C 1 41 ? -9.069 -15.903 -1.222 1.00 40.05 41 GLU C N 1
ATOM 1606 C CA . GLU C 1 41 ? -10.488 -16.247 -1.114 1.00 43.70 41 GLU C CA 1
ATOM 1607 C C . GLU C 1 41 ? -10.816 -17.656 -1.572 1.00 43.71 41 GLU C C 1
ATOM 1608 O O . GLU C 1 41 ? -11.685 -18.319 -1.003 1.00 45.66 41 GLU C O 1
ATOM 1614 N N . LYS C 1 42 ? -10.108 -18.119 -2.591 1.00 43.18 42 LYS C N 1
ATOM 1615 C CA . LYS C 1 42 ? -10.360 -19.439 -3.121 1.00 42.44 42 LYS C CA 1
ATOM 1616 C C . LYS C 1 42 ? -9.757 -20.611 -2.352 1.00 40.79 42 LYS C C 1
ATOM 1617 O O . LYS C 1 42 ? -10.410 -21.642 -2.206 1.00 41.21 42 LYS C O 1
ATOM 1623 N N . PHE C 1 43 ? -8.529 -20.464 -1.852 1.00 38.27 43 PHE C N 1
ATOM 1624 C CA . PHE C 1 43 ? -7.884 -21.560 -1.115 1.00 34.45 43 PHE C CA 1
ATOM 1625 C C . PHE C 1 43 ? -7.359 -21.184 0.278 1.00 32.85 43 PHE C C 1
ATOM 1626 O O . PHE C 1 43 ? -6.404 -21.792 0.757 1.00 32.76 43 PHE C O 1
ATOM 1634 N N . ASP C 1 44 ? -7.986 -20.201 0.926 1.00 31.92 44 ASP C N 1
ATOM 1635 C CA . ASP C 1 44 ? -7.566 -19.746 2.262 1.00 32.07 44 ASP C CA 1
ATOM 1636 C C . ASP C 1 44 ? -6.050 -19.669 2.372 1.00 28.86 44 ASP C C 1
ATOM 1637 O O . ASP C 1 44 ? -5.453 -20.340 3.210 1.00 29.24 44 ASP C O 1
ATOM 1642 N N . VAL C 1 45 ? -5.427 -18.854 1.535 1.00 26.10 45 VAL C N 1
ATOM 1643 C CA . VAL C 1 45 ? -3.979 -18.752 1.547 1.00 24.69 45 VAL C CA 1
ATOM 1644 C C . VAL C 1 45 ? -3.453 -17.743 2.546 1.00 25.74 45 VAL C C 1
ATOM 1645 O O . VAL C 1 45 ? -3.967 -16.629 2.649 1.00 25.12 45 VAL C O 1
ATOM 1649 N N . ILE C 1 46 ? -2.418 -18.142 3.280 1.00 26.12 46 ILE C N 1
ATOM 1650 C CA . ILE C 1 46 ? -1.785 -17.257 4.251 1.00 26.48 46 ILE C CA 1
ATOM 1651 C C . ILE C 1 46 ? -0.302 -17.112 3.911 1.00 28.40 46 ILE C C 1
ATOM 1652 O O . ILE C 1 46 ? 0.305 -18.026 3.344 1.00 29.91 46 ILE C O 1
ATOM 1657 N N . LYS C 1 47 ? 0.279 -15.963 4.250 1.00 29.88 47 LYS C N 1
ATOM 1658 C CA . LYS C 1 47 ? 1.697 -15.735 4.001 1.00 29.84 47 LYS C CA 1
ATOM 1659 C C . LYS C 1 47 ? 2.505 -16.152 5.235 1.00 30.18 47 LYS C C 1
ATOM 1660 O O . LYS C 1 47 ? 2.435 -15.526 6.292 1.00 29.56 47 LYS C O 1
ATOM 1666 N N . LEU C 1 48 ? 3.260 -17.233 5.087 1.00 31.53 48 LEU C N 1
ATOM 1667 C CA . LEU C 1 48 ? 4.081 -17.764 6.167 1.00 33.23 48 LEU C CA 1
ATOM 1668 C C . LEU C 1 48 ? 5.339 -16.926 6.378 1.00 35.81 48 LEU C C 1
ATOM 1669 O O . LEU C 1 48 ? 5.721 -16.626 7.509 1.00 37.35 48 LEU C O 1
ATOM 1674 N N . GLU C 1 49 ? 5.976 -16.553 5.275 1.00 38.00 49 GLU C N 1
ATOM 1675 C CA . GLU C 1 49 ? 7.210 -15.779 5.303 1.00 41.40 49 GLU C CA 1
ATOM 1676 C C . GLU C 1 49 ? 7.101 -14.727 4.208 1.00 42.91 49 GLU C C 1
ATOM 1677 O O . GLU C 1 49 ? 6.807 -15.058 3.060 1.00 42.16 49 GLU C O 1
ATOM 1683 N N . GLY C 1 50 ? 7.352 -13.467 4.555 1.00 45.75 50 GLY C N 1
ATOM 1684 C CA . GLY C 1 50 ? 7.226 -12.407 3.574 1.00 49.10 50 GLY C CA 1
ATOM 1685 C C . GLY C 1 50 ? 8.446 -11.632 3.138 1.00 52.47 50 GLY C C 1
ATOM 1686 O O . GLY C 1 50 ? 8.348 -10.431 2.886 1.00 53.99 50 GLY C O 1
ATOM 1687 N N . THR C 1 51 ? 9.596 -12.285 3.045 1.00 54.13 51 THR C N 1
ATOM 1688 C CA . THR C 1 51 ? 10.790 -11.583 2.587 1.00 55.09 51 THR C CA 1
ATOM 1689 C C . THR C 1 51 ? 10.500 -10.994 1.193 1.00 54.77 51 THR C C 1
ATOM 1690 O O . THR C 1 51 ? 10.951 -11.523 0.196 1.00 53.61 51 THR C O 1
ATOM 1694 N N . GLY C 1 52 ? 9.729 -9.896 1.188 1.00 53.87 52 GLY C N 1
ATOM 1695 C CA . GLY C 1 52 ? 9.270 -9.131 0.025 1.00 51.00 52 GLY C CA 1
ATOM 1696 C C . GLY C 1 52 ? 9.584 -9.582 -1.390 1.00 49.20 52 GLY C C 1
ATOM 1697 O O . GLY C 1 52 ? 8.893 -9.239 -2.360 1.00 47.75 52 GLY C O 1
ATOM 1698 N N . ASP C 1 53 ? 10.663 -10.335 -1.513 1.00 47.27 53 ASP C N 1
ATOM 1699 C CA . ASP C 1 53 ? 11.122 -10.877 -2.786 1.00 45.98 53 ASP C CA 1
ATOM 1700 C C . ASP C 1 53 ? 10.606 -12.305 -3.057 1.00 43.40 53 ASP C C 1
ATOM 1701 O O . ASP C 1 53 ? 9.936 -12.562 -4.068 1.00 42.42 53 ASP C O 1
ATOM 1706 N N . LEU C 1 54 ? 10.963 -13.230 -2.170 1.00 39.71 54 LEU C N 1
ATOM 1707 C CA . LEU C 1 54 ? 10.528 -14.624 -2.258 1.00 37.99 54 LEU C CA 1
ATOM 1708 C C . LEU C 1 54 ? 9.660 -14.863 -1.006 1.00 34.96 54 LEU C C 1
ATOM 1709 O O . LEU C 1 54 ? 10.144 -14.712 0.117 1.00 32.93 54 LEU C O 1
ATOM 1714 N N . ASP C 1 55 ? 8.376 -15.183 -1.180 1.00 32.12 55 ASP C N 1
ATOM 1715 C CA . ASP C 1 55 ? 7.508 -15.426 -0.017 1.00 29.31 55 ASP C CA 1
ATOM 1716 C C . ASP C 1 55 ? 7.079 -16.887 0.062 1.00 29.51 55 ASP C C 1
ATOM 1717 O O . ASP C 1 55 ? 7.170 -17.632 -0.918 1.00 27.88 55 ASP C O 1
ATOM 1722 N N . LEU C 1 56 ? 6.615 -17.280 1.245 1.00 28.43 56 LEU C N 1
ATOM 1723 C CA . LEU C 1 56 ? 6.128 -18.632 1.489 1.00 27.34 56 LEU C CA 1
ATOM 1724 C C . LEU C 1 56 ? 4.658 -18.500 1.828 1.00 25.70 56 LEU C C 1
ATOM 1725 O O . LEU C 1 56 ? 4.258 -17.594 2.559 1.00 23.36 56 LEU C O 1
ATOM 1730 N N . TYR C 1 57 ? 3.850 -19.399 1.290 1.00 25.06 57 TYR C N 1
ATOM 1731 C CA . TYR C 1 57 ? 2.423 -19.359 1.545 1.00 24.23 57 TYR C CA 1
ATOM 1732 C C . TYR C 1 57 ? 1.920 -20.754 1.842 1.00 24.44 57 TYR C C 1
ATOM 1733 O O . TYR C 1 57 ? 2.522 -21.740 1.423 1.00 27.71 57 TYR C O 1
ATOM 1742 N N . ARG C 1 58 ? 0.829 -20.834 2.589 1.00 24.81 58 ARG C N 1
ATOM 1743 C CA . ARG C 1 58 ? 0.217 -22.116 2.905 1.00 24.42 58 ARG C CA 1
ATOM 1744 C C . ARG C 1 58 ? -1.202 -22.046 2.355 1.00 24.81 58 ARG C C 1
ATOM 1745 O O . ARG C 1 58 ? -1.960 -21.136 2.686 1.00 24.47 58 ARG C O 1
ATOM 1753 N N . ALA C 1 59 ? -1.545 -22.990 1.489 1.00 24.16 59 ALA C N 1
ATOM 1754 C CA . ALA C 1 59 ? -2.871 -23.041 0.892 1.00 24.70 59 ALA C CA 1
ATOM 1755 C C . ALA C 1 59 ? -3.584 -24.304 1.345 1.00 24.96 59 ALA C C 1
ATOM 1756 O O . ALA C 1 59 ? -2.949 -25.321 1.627 1.00 23.88 59 ALA C O 1
ATOM 1758 N N . ARG C 1 60 ? -4.906 -24.233 1.429 1.00 26.93 60 ARG C N 1
ATOM 1759 C CA . ARG C 1 60 ? -5.702 -25.391 1.815 1.00 29.79 60 ARG C CA 1
ATOM 1760 C C . ARG C 1 60 ? -6.431 -25.919 0.579 1.00 31.00 60 ARG C C 1
ATOM 1761 O O . ARG C 1 60 ? -7.090 -25.167 -0.133 1.00 30.56 60 ARG C O 1
ATOM 1769 N N . LEU C 1 61 ? -6.284 -27.212 0.319 1.00 33.89 61 LEU C N 1
ATOM 1770 C CA . LEU C 1 61 ? -6.943 -27.852 -0.814 1.00 37.06 61 LEU C CA 1
ATOM 1771 C C . LEU C 1 61 ? -7.867 -28.921 -0.248 1.00 39.96 61 LEU C C 1
ATOM 1772 O O . LEU C 1 61 ? -7.769 -30.090 -0.597 1.00 42.50 61 LEU C O 1
ATOM 1777 N N . GLY C 1 62 ? -8.762 -28.512 0.640 1.00 42.73 62 GLY C N 1
ATOM 1778 C CA . GLY C 1 62 ? -9.671 -29.467 1.235 1.00 44.84 62 GLY C CA 1
ATOM 1779 C C . GLY C 1 62 ? -9.045 -30.016 2.494 1.00 45.96 62 GLY C C 1
ATOM 1780 O O . GLY C 1 62 ? -8.583 -29.257 3.359 1.00 44.92 62 GLY C O 1
ATOM 1781 N N . ASP C 1 63 ? -8.991 -31.335 2.588 1.00 46.02 63 ASP C N 1
ATOM 1782 C CA . ASP C 1 63 ? -8.424 -31.942 3.767 1.00 47.63 63 ASP C CA 1
ATOM 1783 C C . ASP C 1 63 ? -6.936 -32.200 3.689 1.00 46.05 63 ASP C C 1
ATOM 1784 O O . ASP C 1 63 ? -6.472 -33.273 4.059 1.00 48.66 63 ASP C O 1
ATOM 1789 N N . TYR C 1 64 ? -6.204 -31.209 3.184 1.00 43.44 64 TYR C N 1
ATOM 1790 C CA . TYR C 1 64 ? -4.745 -31.240 3.084 1.00 41.06 64 TYR C CA 1
ATOM 1791 C C . TYR C 1 64 ? -4.263 -29.840 2.704 1.00 37.91 64 TYR C C 1
ATOM 1792 O O . TYR C 1 64 ? -4.966 -29.076 2.037 1.00 36.44 64 TYR C O 1
ATOM 1801 N N . ARG C 1 65 ? -3.075 -29.497 3.180 1.00 36.30 65 ARG C N 1
ATOM 1802 C CA . ARG C 1 65 ? -2.486 -28.191 2.948 1.00 32.51 65 ARG C CA 1
ATOM 1803 C C . ARG C 1 65 ? -1.368 -28.263 1.936 1.00 30.81 65 ARG C C 1
ATOM 1804 O O . ARG C 1 65 ? -0.699 -29.286 1.800 1.00 29.13 65 ARG C O 1
ATOM 1812 N N . VAL C 1 66 ? -1.174 -27.158 1.227 1.00 28.95 66 VAL C N 1
ATOM 1813 C CA . VAL C 1 66 ? -0.127 -27.061 0.231 1.00 26.35 66 VAL C CA 1
ATOM 1814 C C . VAL C 1 66 ? 0.755 -25.862 0.537 1.00 25.97 66 VAL C C 1
ATOM 1815 O O . VAL C 1 66 ? 0.266 -24.741 0.688 1.00 26.25 66 VAL C O 1
ATOM 1819 N N . ILE C 1 67 ? 2.056 -26.106 0.646 1.00 25.44 67 ILE C N 1
ATOM 1820 C CA . ILE C 1 67 ? 3.009 -25.038 0.922 1.00 26.96 67 ILE C CA 1
ATOM 1821 C C . ILE C 1 67 ? 3.829 -24.706 -0.329 1.00 26.11 67 ILE C C 1
ATOM 1822 O O . ILE C 1 67 ? 4.467 -25.579 -0.927 1.00 22.73 67 ILE C O 1
ATOM 1827 N N . TYR C 1 68 ? 3.804 -23.438 -0.719 1.00 23.35 68 TYR C N 1
ATOM 1828 C CA . TYR C 1 68 ? 4.518 -23.020 -1.915 1.00 25.48 68 TYR C CA 1
ATOM 1829 C C . TYR C 1 68 ? 5.134 -21.644 -1.773 1.00 27.68 68 TYR C C 1
ATOM 1830 O O . TYR C 1 68 ? 4.793 -20.874 -0.867 1.00 28.25 68 TYR C O 1
ATOM 1839 N N . SER C 1 69 ? 6.037 -21.332 -2.691 1.00 28.30 69 SER C N 1
ATOM 1840 C CA . SER C 1 69 ? 6.683 -20.040 -2.674 1.00 28.04 69 SER C CA 1
ATOM 1841 C C . SER C 1 69 ? 6.378 -19.281 -3.948 1.00 29.00 69 SER C C 1
ATOM 1842 O O . SER C 1 69 ? 6.060 -19.859 -4.990 1.00 28.35 69 SER C O 1
ATOM 1845 N N . VAL C 1 70 ? 6.457 -17.964 -3.840 1.00 28.22 70 VAL C N 1
ATOM 1846 C CA . VAL C 1 70 ? 6.246 -17.101 -4.975 1.00 28.07 70 VAL C CA 1
ATOM 1847 C C . VAL C 1 70 ? 7.490 -16.245 -5.072 1.00 28.30 70 VAL C C 1
ATOM 1848 O O . VAL C 1 70 ? 7.893 -15.634 -4.085 1.00 27.77 70 VAL C O 1
ATOM 1852 N N . ASN C 1 71 ? 8.120 -16.234 -6.243 1.00 30.85 71 ASN C N 1
ATOM 1853 C CA . ASN C 1 71 ? 9.287 -15.394 -6.444 1.00 30.27 71 ASN C CA 1
ATOM 1854 C C . ASN C 1 71 ? 8.806 -14.262 -7.335 1.00 31.33 71 ASN C C 1
ATOM 1855 O O . ASN C 1 71 ? 8.673 -14.414 -8.553 1.00 29.54 71 ASN C O 1
ATOM 1860 N N . TRP C 1 72 ? 8.531 -13.126 -6.708 1.00 31.03 72 TRP C N 1
ATOM 1861 C CA . TRP C 1 72 ? 8.038 -11.964 -7.424 1.00 33.23 72 TRP C CA 1
ATOM 1862 C C . TRP C 1 72 ? 8.973 -11.476 -8.535 1.00 33.64 72 TRP C C 1
ATOM 1863 O O . TRP C 1 72 ? 8.512 -11.031 -9.581 1.00 33.92 72 TRP C O 1
ATOM 1874 N N . LYS C 1 73 ? 10.278 -11.573 -8.313 1.00 35.79 73 LYS C N 1
ATOM 1875 C CA . LYS C 1 73 ? 11.255 -11.135 -9.306 1.00 37.09 73 LYS C CA 1
ATOM 1876 C C . LYS C 1 73 ? 11.343 -12.087 -10.494 1.00 37.97 73 LYS C C 1
ATOM 1877 O O . LYS C 1 73 ? 11.416 -11.650 -11.651 1.00 38.16 73 LYS C O 1
ATOM 1883 N N . ASP C 1 74 ? 11.332 -13.387 -10.213 1.00 37.70 74 ASP C N 1
ATOM 1884 C CA . ASP C 1 74 ? 11.414 -14.385 -11.270 1.00 38.22 74 ASP C CA 1
ATOM 1885 C C . ASP C 1 74 ? 10.058 -14.748 -11.870 1.00 37.14 74 ASP C C 1
ATOM 1886 O O . ASP C 1 74 ? 9.988 -15.288 -12.975 1.00 34.93 74 ASP C O 1
ATOM 1891 N N . LYS C 1 75 ? 8.986 -14.442 -11.144 1.00 36.17 75 LYS C N 1
ATOM 1892 C CA . LYS C 1 75 ? 7.635 -14.766 -11.585 1.00 35.12 75 LYS C CA 1
ATOM 1893 C C . LYS C 1 75 ? 7.480 -16.281 -11.577 1.00 33.57 75 LYS C C 1
ATOM 1894 O O . LYS C 1 75 ? 6.746 -16.846 -12.389 1.00 33.73 75 LYS C O 1
ATOM 1900 N N . VAL C 1 76 ? 8.188 -16.931 -10.659 1.00 30.22 76 VAL C N 1
ATOM 1901 C CA . VAL C 1 76 ? 8.131 -18.378 -10.520 1.00 31.13 76 VAL C CA 1
ATOM 1902 C C . VAL C 1 76 ? 7.455 -18.768 -9.208 1.00 29.91 76 VAL C C 1
ATOM 1903 O O . VAL C 1 76 ? 7.674 -18.149 -8.164 1.00 26.86 76 VAL C O 1
ATOM 1907 N N . ILE C 1 77 ? 6.637 -19.811 -9.277 1.00 29.09 77 ILE C N 1
ATOM 1908 C CA . ILE C 1 77 ? 5.910 -20.308 -8.121 1.00 26.82 77 ILE C CA 1
ATOM 1909 C C . ILE C 1 77 ? 6.293 -21.773 -7.975 1.00 26.19 77 ILE C C 1
ATOM 1910 O O . ILE C 1 77 ? 6.215 -22.538 -8.933 1.00 26.98 77 ILE C O 1
ATOM 1915 N N . LYS C 1 78 ? 6.726 -22.153 -6.779 1.00 24.80 78 LYS C N 1
ATOM 1916 C CA . LYS C 1 78 ? 7.153 -23.518 -6.525 1.00 24.41 78 LYS C CA 1
ATOM 1917 C C . LYS C 1 78 ? 6.335 -24.229 -5.465 1.00 25.36 78 LYS C C 1
ATOM 1918 O O . LYS C 1 78 ? 6.193 -23.734 -4.343 1.00 24.87 78 LYS C O 1
ATOM 1924 N N . ILE C 1 79 ? 5.801 -25.394 -5.828 1.00 26.09 79 ILE C N 1
ATOM 1925 C CA . ILE C 1 79 ? 5.023 -26.210 -4.906 1.00 25.34 79 ILE C CA 1
ATOM 1926 C C . ILE C 1 79 ? 6.083 -26.988 -4.155 1.00 27.57 79 ILE C C 1
ATOM 1927 O O . ILE C 1 79 ? 6.755 -27.846 -4.725 1.00 28.93 79 ILE C O 1
ATOM 1932 N N . LEU C 1 80 ? 6.224 -26.668 -2.874 1.00 29.62 80 LEU C N 1
ATOM 1933 C CA . LEU C 1 80 ? 7.248 -27.243 -2.011 1.00 30.55 80 LEU C CA 1
ATOM 1934 C C . LEU C 1 80 ? 6.904 -28.483 -1.206 1.00 31.48 80 LEU C C 1
ATOM 1935 O O . LEU C 1 80 ? 7.661 -29.453 -1.213 1.00 31.99 80 LEU C O 1
ATOM 1940 N N . LYS C 1 81 ? 5.784 -28.445 -0.492 1.00 33.41 81 LYS C N 1
ATOM 1941 C CA . LYS C 1 81 ? 5.379 -29.570 0.337 1.00 34.08 81 LYS C CA 1
ATOM 1942 C C . LYS C 1 81 ? 3.868 -29.705 0.546 1.00 35.53 81 LYS C C 1
ATOM 1943 O O . LYS C 1 81 ? 3.113 -28.728 0.487 1.00 34.50 81 LYS C O 1
ATOM 1949 N N . LEU C 1 82 ? 3.440 -30.940 0.786 1.00 37.41 82 LEU C N 1
ATOM 1950 C CA . LEU C 1 82 ? 2.040 -31.248 1.050 1.00 38.85 82 LEU C CA 1
ATOM 1951 C C . LEU C 1 82 ? 1.903 -31.655 2.519 1.00 38.92 82 LEU C C 1
ATOM 1952 O O . LEU C 1 82 ? 2.761 -32.357 3.048 1.00 39.14 82 LEU C O 1
ATOM 1957 N N . LYS C 1 83 ? 0.830 -31.209 3.170 1.00 40.85 83 LYS C N 1
ATOM 1958 C CA . LYS C 1 83 ? 0.579 -31.530 4.577 1.00 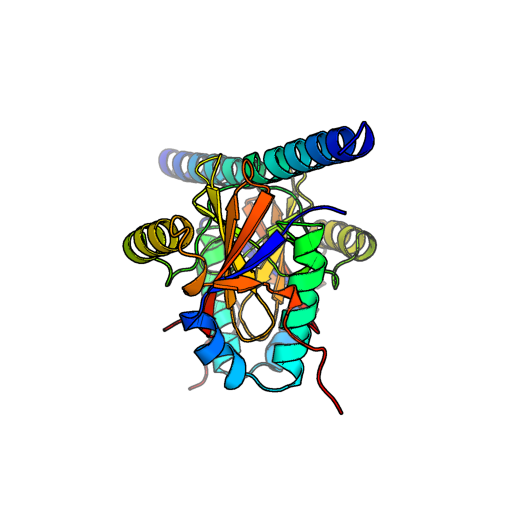44.38 83 LYS C CA 1
ATOM 1959 C C . LYS C 1 83 ? -0.886 -31.908 4.851 1.00 48.29 83 LYS C C 1
ATOM 1960 O O . LYS C 1 83 ? -1.791 -31.467 4.143 1.00 45.54 83 LYS C O 1
ATOM 1966 N N . PRO C 1 84 ? -1.128 -32.731 5.891 1.00 52.85 84 PRO C N 1
ATOM 1967 C CA . PRO C 1 84 ? -2.415 -33.252 6.390 1.00 56.90 84 PRO C CA 1
ATOM 1968 C C . PRO C 1 84 ? -3.428 -32.183 6.804 1.00 61.29 84 PRO C C 1
ATOM 1969 O O . PRO C 1 84 ? -3.280 -31.018 6.434 1.00 62.98 84 PRO C O 1
ATOM 1973 N N . ARG C 1 85 ? -4.463 -32.583 7.556 1.00 66.46 85 ARG C N 1
ATOM 1974 C CA . ARG C 1 85 ? -5.461 -31.620 8.028 1.00 71.12 85 ARG C CA 1
ATOM 1975 C C . ARG C 1 85 ? -4.576 -30.734 8.890 1.00 73.64 85 ARG C C 1
ATOM 1976 O O . ARG C 1 85 ? -4.693 -29.508 8.864 1.00 73.68 85 ARG C O 1
ATOM 1984 N N . GLY C 1 86 ? -3.669 -31.337 9.654 1.00 76.46 86 GLY C N 1
ATOM 1985 C CA . GLY C 1 86 ? -2.737 -30.475 10.361 1.00 80.28 86 GLY C CA 1
ATOM 1986 C C . GLY C 1 86 ? -2.480 -30.323 11.844 1.00 83.14 86 GLY C C 1
ATOM 1987 O O . GLY C 1 86 ? -1.477 -29.710 12.212 1.00 83.70 86 GLY C O 1
ATOM 1988 N N . ARG C 1 87 ? -3.331 -30.806 12.725 1.00 85.04 87 ARG C N 1
ATOM 1989 C CA . ARG C 1 87 ? 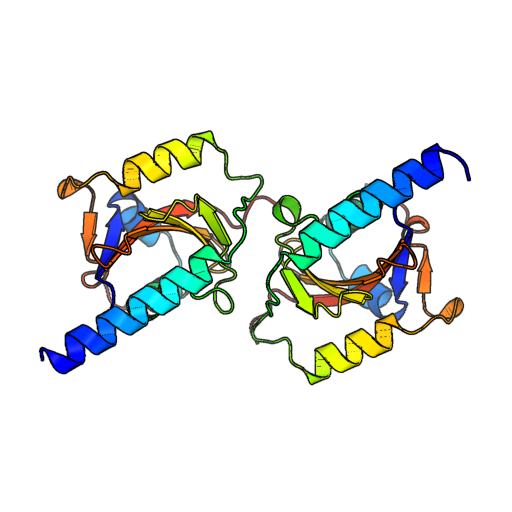-2.962 -30.613 14.111 1.00 87.22 87 ARG C CA 1
ATOM 1990 C C . ARG C 1 87 ? -1.923 -31.717 14.244 1.00 87.92 87 ARG C C 1
ATOM 1991 O O . ARG C 1 87 ? -1.385 -32.166 13.229 1.00 88.43 87 ARG C O 1
ATOM 1999 N N . ALA C 1 88 ? -1.556 -32.147 15.441 1.00 88.19 88 ALA C N 1
ATOM 2000 C CA . ALA C 1 88 ? -0.619 -33.264 15.432 1.00 88.26 88 ALA C CA 1
ATOM 2001 C C . ALA C 1 88 ? -1.492 -34.407 14.890 1.00 88.29 88 ALA C C 1
ATOM 2002 O O . ALA C 1 88 ? -2.717 -34.177 14.724 1.00 88.05 88 ALA C O 1
ATOM 2004 N N . GLY D 2 7 ? 7.279 -10.998 -25.499 1.00 77.98 7 GLY D N 1
ATOM 2005 C CA . GLY D 2 7 ? 8.034 -9.846 -24.907 1.00 77.61 7 GLY D CA 1
ATOM 2006 C C . GLY D 2 7 ? 7.612 -8.559 -25.579 1.00 77.41 7 GLY D C 1
ATOM 2007 O O . GLY D 2 7 ? 8.084 -8.242 -26.673 1.00 78.16 7 GLY D O 1
ATOM 2008 N N . ASP D 2 8 ? 6.737 -7.803 -24.925 1.00 76.14 8 ASP D N 1
ATOM 2009 C CA . ASP D 2 8 ? 6.241 -6.574 -25.524 1.00 74.42 8 ASP D CA 1
ATOM 2010 C C . ASP D 2 8 ? 5.816 -5.529 -24.514 1.00 72.93 8 ASP D C 1
ATOM 2011 O O . ASP D 2 8 ? 6.391 -5.392 -23.434 1.00 72.34 8 ASP D O 1
ATOM 2016 N N . VAL D 2 9 ? 4.794 -4.784 -24.914 1.00 70.74 9 VAL D N 1
ATOM 2017 C CA . VAL D 2 9 ? 4.203 -3.757 -24.087 1.00 69.11 9 VAL D CA 1
ATOM 2018 C C . VAL D 2 9 ? 3.286 -4.555 -23.179 1.00 67.55 9 VAL D C 1
ATOM 2019 O O . VAL D 2 9 ? 3.017 -4.162 -22.048 1.00 67.20 9 VAL D O 1
ATOM 2023 N N . LEU D 2 10 ? 2.833 -5.696 -23.697 1.00 65.54 10 LEU D N 1
ATOM 2024 C CA . LEU D 2 10 ? 1.970 -6.604 -22.958 1.00 63.78 10 LEU D CA 1
ATOM 2025 C C . LEU D 2 10 ? 2.810 -7.241 -21.865 1.00 62.77 10 LEU D C 1
ATOM 2026 O O . LEU D 2 10 ? 2.390 -7.289 -20.710 1.00 62.36 10 LEU D O 1
ATOM 2031 N N . LYS D 2 11 ? 3.993 -7.734 -22.228 1.00 60.61 11 LYS D N 1
ATOM 2032 C CA . LYS D 2 11 ? 4.879 -8.336 -21.239 1.00 58.33 11 LYS D CA 1
ATOM 2033 C C . LYS D 2 11 ? 5.109 -7.291 -20.154 1.00 56.66 11 LYS D C 1
ATOM 2034 O O . LYS D 2 11 ? 5.206 -7.614 -18.968 1.00 56.51 11 LYS D O 1
ATOM 2040 N N . GLU D 2 12 ? 5.188 -6.029 -20.569 1.00 54.22 12 GLU D N 1
ATOM 2041 C CA . GLU D 2 12 ? 5.381 -4.941 -19.623 1.00 50.87 12 GLU D CA 1
ATOM 2042 C C . GLU D 2 12 ? 4.099 -4.779 -18.810 1.00 46.99 12 GLU D C 1
ATOM 2043 O O . GLU D 2 12 ? 4.150 -4.557 -17.601 1.00 45.40 12 GLU D O 1
ATOM 2049 N N . LEU D 2 13 ? 2.949 -4.883 -19.473 1.00 44.63 13 LEU D N 1
ATOM 2050 C CA . LEU D 2 13 ? 1.674 -4.785 -18.772 1.00 42.94 13 LEU D CA 1
ATOM 2051 C C . LEU D 2 13 ? 1.645 -5.896 -17.731 1.00 42.83 13 LEU D C 1
ATOM 2052 O O . LEU D 2 13 ? 1.193 -5.690 -16.605 1.00 43.91 13 LEU D O 1
ATOM 2057 N N . GLU D 2 14 ? 2.133 -7.074 -18.119 1.00 41.19 14 GLU D N 1
ATOM 2058 C CA . GLU D 2 14 ? 2.191 -8.218 -17.218 1.00 42.07 14 GLU D CA 1
ATOM 2059 C C . GLU D 2 14 ? 3.042 -7.862 -16.009 1.00 39.65 14 GLU D C 1
ATOM 2060 O O . GLU D 2 14 ? 2.691 -8.187 -14.877 1.00 37.27 14 GLU D O 1
ATOM 2066 N N . ARG D 2 15 ? 4.164 -7.192 -16.259 1.00 38.83 15 ARG D N 1
ATOM 2067 C CA . ARG D 2 15 ? 5.057 -6.800 -15.181 1.00 39.42 15 ARG D CA 1
ATOM 2068 C C . ARG D 2 15 ? 4.342 -5.901 -14.175 1.00 37.19 15 ARG D C 1
ATOM 2069 O O . ARG D 2 15 ? 4.545 -6.038 -12.971 1.00 37.31 15 ARG D O 1
ATOM 2077 N N . LEU D 2 16 ? 3.508 -4.983 -14.653 1.00 35.19 16 LEU D N 1
ATOM 2078 C CA . LEU D 2 16 ? 2.793 -4.115 -13.725 1.00 35.19 16 LEU D CA 1
ATOM 2079 C C . LEU D 2 16 ? 1.874 -4.947 -12.834 1.00 33.86 16 LEU D C 1
ATOM 2080 O O . LEU D 2 16 ? 1.850 -4.780 -11.615 1.00 34.76 16 LEU D O 1
ATOM 2085 N N . LYS D 2 17 ? 1.124 -5.847 -13.456 1.00 30.36 17 LYS D N 1
ATOM 2086 C CA . LYS D 2 17 ? 0.194 -6.703 -12.739 1.00 30.40 17 LYS D CA 1
ATOM 2087 C C . LYS D 2 17 ? 0.910 -7.439 -11.612 1.00 29.49 17 LYS D C 1
ATOM 2088 O O . LYS D 2 17 ? 0.437 -7.470 -10.472 1.00 26.49 17 LYS D O 1
ATOM 2094 N N . VAL D 2 18 ? 2.064 -8.014 -11.936 1.00 28.55 18 VAL D N 1
ATOM 2095 C CA . VAL D 2 18 ? 2.847 -8.751 -10.956 1.00 28.49 18 VAL D CA 1
ATOM 2096 C C . VAL D 2 18 ? 3.210 -7.866 -9.763 1.00 30.60 18 VAL D C 1
ATOM 2097 O O . VAL D 2 18 ? 3.128 -8.302 -8.609 1.00 30.02 18 VAL D O 1
ATOM 2101 N N . GLU D 2 19 ? 3.613 -6.629 -10.053 1.00 30.96 19 GLU D N 1
ATOM 2102 C CA . GLU D 2 19 ? 3.972 -5.664 -9.021 1.00 30.77 19 GLU D CA 1
ATOM 2103 C C . GLU D 2 19 ? 2.773 -5.388 -8.123 1.00 30.48 19 GLU D C 1
ATOM 2104 O O . GLU D 2 19 ? 2.896 -5.390 -6.899 1.00 29.21 19 GLU D O 1
ATOM 2110 N N . ILE D 2 20 ? 1.612 -5.156 -8.731 1.00 30.39 20 ILE D N 1
ATOM 2111 C CA . ILE D 2 20 ? 0.402 -4.901 -7.958 1.00 31.50 20 ILE D CA 1
ATOM 2112 C C . ILE D 2 20 ? 0.064 -6.062 -7.030 1.00 31.73 20 ILE D C 1
ATOM 2113 O O . ILE D 2 20 ? -0.270 -5.852 -5.864 1.00 31.49 20 ILE D O 1
ATOM 2118 N N . GLN D 2 21 ? 0.138 -7.284 -7.552 1.00 29.28 21 GLN D N 1
ATOM 2119 C CA . GLN D 2 21 ? -0.163 -8.460 -6.744 1.00 29.31 21 GLN D CA 1
ATOM 2120 C C . GLN D 2 21 ? 0.897 -8.580 -5.659 1.00 28.41 21 GLN D C 1
ATOM 2121 O O . GLN D 2 21 ? 0.607 -8.972 -4.529 1.00 27.29 21 GLN D O 1
ATOM 2127 N N . ARG D 2 22 ? 2.129 -8.230 -6.018 1.00 28.99 22 ARG D N 1
ATOM 2128 C CA . ARG D 2 22 ? 3.247 -8.273 -5.086 1.00 28.75 22 ARG D CA 1
ATOM 2129 C C . ARG D 2 22 ? 2.881 -7.357 -3.922 1.00 28.98 22 ARG D C 1
ATOM 2130 O O . ARG D 2 22 ? 2.992 -7.740 -2.765 1.00 30.46 22 ARG D O 1
ATOM 2138 N N . LEU D 2 23 ? 2.428 -6.152 -4.253 1.00 29.32 23 LEU D N 1
ATOM 2139 C CA . LEU D 2 23 ? 2.019 -5.171 -3.263 1.00 29.26 23 LEU D CA 1
ATOM 2140 C C . LEU D 2 23 ? 0.925 -5.738 -2.369 1.00 30.94 23 LEU D C 1
ATOM 2141 O O . LEU D 2 23 ? 1.005 -5.617 -1.147 1.00 31.91 23 LEU D O 1
ATOM 2146 N N . GLU D 2 24 ? -0.099 -6.341 -2.977 1.00 31.03 24 GLU D N 1
ATOM 2147 C CA . GLU D 2 24 ? -1.199 -6.938 -2.215 1.00 32.92 24 GLU D CA 1
ATOM 2148 C C . GLU D 2 24 ? -0.629 -7.886 -1.173 1.00 31.28 24 GLU D C 1
ATOM 2149 O O . GLU D 2 24 ? -1.056 -7.894 -0.016 1.00 29.15 24 GLU D O 1
ATOM 2155 N N . ALA D 2 25 ? 0.347 -8.679 -1.603 1.00 32.88 25 ALA D N 1
ATOM 2156 C CA . ALA D 2 25 ? 1.011 -9.639 -0.732 1.00 32.42 25 ALA D CA 1
ATOM 2157 C C . ALA D 2 25 ? 1.780 -8.940 0.381 1.00 32.16 25 ALA D C 1
ATOM 2158 O O . ALA D 2 25 ? 1.823 -9.429 1.511 1.00 30.87 25 ALA D O 1
ATOM 2160 N N . MET D 2 26 ? 2.395 -7.804 0.060 1.00 32.30 26 MET D N 1
ATOM 2161 C CA . MET D 2 26 ? 3.154 -7.060 1.061 1.00 34.98 26 MET D CA 1
ATOM 2162 C C . MET D 2 26 ? 2.212 -6.551 2.149 1.00 36.88 26 MET D C 1
ATOM 2163 O O . MET D 2 26 ? 2.534 -6.606 3.334 1.00 40.06 26 MET D O 1
ATOM 2168 N N . LEU D 2 27 ? 1.037 -6.074 1.756 1.00 38.89 27 LEU D N 1
ATOM 2169 C CA . LEU D 2 27 ? 0.083 -5.583 2.737 1.00 40.84 27 LEU D CA 1
ATOM 2170 C C . LEU D 2 27 ? -0.437 -6.718 3.617 1.00 41.55 27 LEU D C 1
ATOM 2171 O O . LEU D 2 27 ? -1.048 -6.467 4.651 1.00 44.58 27 LEU D O 1
ATOM 2176 N N . MET D 2 28 ? -0.196 -7.963 3.209 1.00 42.72 28 MET D N 1
ATOM 2177 C CA . MET D 2 28 ? -0.631 -9.127 3.995 1.00 41.32 28 MET D CA 1
ATOM 2178 C C . MET D 2 28 ? 0.282 -9.330 5.201 1.00 40.99 28 MET D C 1
ATOM 2179 O O . MET D 2 28 ? 1.491 -9.108 5.123 1.00 41.75 28 MET D O 1
ATOM 2184 N N . PRO D 2 29 ? -0.289 -9.765 6.333 1.00 40.78 29 PRO D N 1
ATOM 2185 C CA . PRO D 2 29 ? 0.490 -9.995 7.545 1.00 40.34 29 PRO D CA 1
ATOM 2186 C C . PRO D 2 29 ? 1.074 -11.391 7.535 1.00 43.12 29 PRO D C 1
ATOM 2187 O O . PRO D 2 29 ? 0.444 -12.329 7.040 1.00 43.03 29 PRO D O 1
ATOM 2191 N N . GLU D 2 30 ? 2.283 -11.536 8.063 1.00 43.42 30 GLU D N 1
ATOM 2192 C CA . GLU D 2 30 ? 2.873 -12.855 8.124 1.00 45.70 30 GLU D CA 1
ATOM 2193 C C . GLU D 2 30 ? 1.975 -13.636 9.069 1.00 46.08 30 GLU D C 1
ATOM 2194 O O . GLU D 2 30 ? 1.505 -13.100 10.075 1.00 46.33 30 GLU D O 1
ATOM 2200 N N . GLU D 2 31 ? 1.707 -14.888 8.721 1.00 46.08 31 GLU D N 1
ATOM 2201 C CA . GLU D 2 31 ? 0.856 -15.740 9.540 1.00 46.85 31 GLU D CA 1
ATOM 2202 C C . GLU D 2 31 ? 1.261 -17.186 9.330 1.00 45.91 31 GLU D C 1
ATOM 2203 O O . GLU D 2 31 ? 1.599 -17.589 8.213 1.00 44.90 31 GLU D O 1
ATOM 2209 N N . ARG D 2 32 ? 1.214 -17.968 10.401 1.00 45.42 32 ARG D N 1
ATOM 2210 C CA . ARG D 2 32 ? 1.606 -19.367 10.333 1.00 45.12 32 ARG D CA 1
ATOM 2211 C C . ARG D 2 32 ? 0.619 -20.327 10.977 1.00 44.72 32 ARG D C 1
ATOM 2212 O O . ARG D 2 32 ? -0.286 -19.920 11.697 1.00 45.26 32 ARG D O 1
ATOM 2220 N N . ASP D 2 33 ? 0.807 -21.608 10.684 1.00 44.98 33 ASP D N 1
ATOM 2221 C CA . ASP D 2 33 ? -0.016 -22.676 11.231 1.00 45.21 33 ASP D CA 1
ATOM 2222 C C . ASP D 2 33 ? 0.757 -23.207 12.435 1.00 45.40 33 ASP D C 1
ATOM 2223 O O . ASP D 2 33 ? 1.991 -23.238 12.415 1.00 44.06 33 ASP D O 1
ATOM 2228 N N . GLU D 2 34 ? 0.028 -23.627 13.466 1.00 44.64 34 GLU D N 1
ATOM 2229 C CA . GLU D 2 34 ? 0.628 -24.148 14.693 1.00 46.28 34 GLU D CA 1
ATOM 2230 C C . GLU D 2 34 ? 1.836 -25.043 14.462 1.00 45.31 34 GLU D C 1
ATOM 2231 O O . GLU D 2 34 ? 2.883 -24.866 15.083 1.00 45.87 34 GLU D O 1
ATOM 2237 N N . ASP D 2 35 ? 1.682 -26.003 13.560 1.00 44.43 35 ASP D N 1
ATOM 2238 C CA . ASP D 2 35 ? 2.736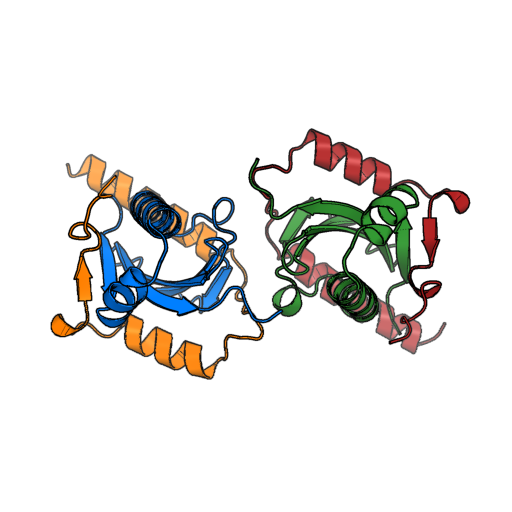 -26.958 13.257 1.00 43.42 35 ASP D CA 1
ATOM 2239 C C . ASP D 2 35 ? 3.851 -26.479 12.329 1.00 43.57 35 ASP D C 1
ATOM 2240 O O . ASP D 2 35 ? 4.795 -27.226 12.078 1.00 45.18 35 ASP D O 1
ATOM 2245 N N . ILE D 2 36 ? 3.759 -25.256 11.816 1.00 43.05 36 ILE D N 1
ATOM 2246 C CA . ILE D 2 36 ? 4.799 -24.748 10.918 1.00 42.63 36 ILE D CA 1
ATOM 2247 C C . ILE D 2 36 ? 5.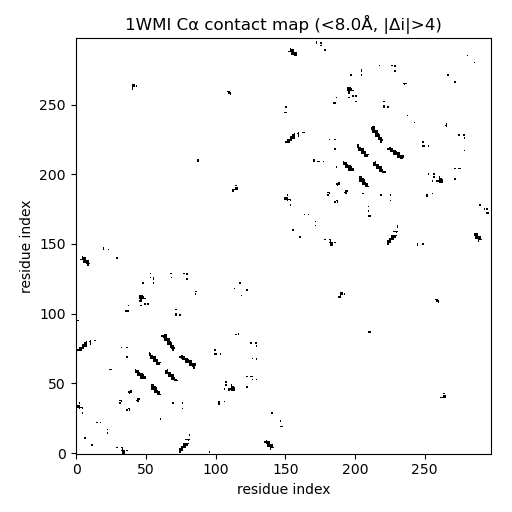815 -23.971 11.748 1.00 43.83 36 ILE D C 1
ATOM 2248 O O . ILE D 2 36 ? 5.480 -22.951 12.348 1.00 43.77 36 ILE D O 1
ATOM 2253 N N . THR D 2 37 ? 7.056 -24.443 11.779 1.00 44.69 37 THR D N 1
ATOM 2254 C CA . THR D 2 37 ? 8.085 -23.783 12.576 1.00 46.38 37 THR D CA 1
ATOM 2255 C C . THR D 2 37 ? 9.088 -22.991 11.763 1.00 47.48 37 THR D C 1
ATOM 2256 O O . THR D 2 37 ? 9.102 -23.060 10.535 1.00 49.39 37 THR D O 1
ATOM 2260 N N . GLU D 2 38 ? 9.932 -22.241 12.465 1.00 48.66 38 GLU D N 1
ATOM 2261 C CA . GLU D 2 38 ? 10.961 -21.423 11.836 1.00 50.32 38 GLU D CA 1
ATOM 2262 C C . GLU D 2 38 ? 11.994 -22.300 11.125 1.00 49.53 38 GLU D C 1
ATOM 2263 O O . GLU D 2 38 ? 12.601 -21.885 10.135 1.00 48.84 38 GLU D O 1
ATOM 2269 N N . GLU D 2 39 ? 12.190 -23.513 11.634 1.00 49.47 39 GLU D N 1
ATOM 2270 C CA . GLU D 2 39 ? 13.148 -24.437 11.042 1.00 47.37 39 GLU D CA 1
ATOM 2271 C C . GLU D 2 39 ? 12.562 -24.945 9.732 1.00 45.80 39 GLU D C 1
ATOM 2272 O O . GLU D 2 39 ? 13.257 -25.038 8.717 1.00 46.72 39 GLU D O 1
ATOM 2278 N N . GLU D 2 40 ? 11.273 -25.268 9.761 1.00 42.88 40 GLU D N 1
ATOM 2279 C CA . GLU D 2 40 ? 10.584 -25.750 8.573 1.00 40.82 40 GLU D CA 1
ATOM 2280 C C . GLU D 2 40 ? 10.581 -24.629 7.538 1.00 38.89 40 GLU D C 1
ATOM 2281 O O . GLU D 2 40 ? 10.846 -24.854 6.356 1.00 40.89 40 GLU D O 1
ATOM 2287 N N . ILE D 2 41 ? 10.291 -23.417 7.993 1.00 35.28 41 ILE D N 1
ATOM 2288 C CA . ILE D 2 41 ? 10.277 -22.257 7.119 1.00 34.27 41 ILE D CA 1
ATOM 2289 C C . ILE D 2 41 ? 11.662 -22.025 6.515 1.00 34.11 41 ILE D C 1
ATOM 2290 O O . ILE D 2 41 ? 11.801 -21.833 5.300 1.00 32.70 41 ILE D O 1
ATOM 2295 N N . ALA D 2 42 ? 12.686 -22.053 7.362 1.00 32.60 42 ALA D N 1
ATOM 2296 C CA . ALA D 2 42 ? 14.056 -21.858 6.897 1.00 34.27 42 ALA D CA 1
ATOM 2297 C C . ALA D 2 42 ? 14.391 -22.906 5.825 1.00 33.75 42 ALA D C 1
ATOM 2298 O O . ALA D 2 42 ? 15.058 -22.612 4.830 1.00 32.87 42 ALA D O 1
ATOM 2300 N N . GLU D 2 43 ? 13.902 -24.123 6.033 1.00 32.70 43 GLU D N 1
ATOM 2301 C CA . GLU D 2 43 ? 14.145 -25.223 5.108 1.00 33.58 43 GLU D CA 1
ATOM 2302 C C . GLU D 2 43 ? 13.351 -25.066 3.812 1.00 31.90 43 GLU D C 1
ATOM 2303 O O . GLU D 2 43 ? 13.893 -25.260 2.727 1.00 32.00 43 GLU D O 1
ATOM 2309 N N . LEU D 2 44 ? 12.070 -24.723 3.924 1.00 32.23 44 LEU D N 1
ATOM 2310 C CA . LEU D 2 44 ? 11.232 -24.519 2.743 1.00 32.06 44 LEU D CA 1
ATOM 2311 C C . LEU D 2 44 ? 11.924 -23.452 1.903 1.00 31.32 44 LEU D C 1
ATOM 2312 O O . LEU D 2 44 ? 12.050 -23.570 0.684 1.00 30.89 44 LEU D O 1
ATOM 2317 N N . LEU D 2 45 ? 12.390 -22.419 2.589 1.00 32.47 45 LEU D N 1
ATOM 2318 C CA . LEU D 2 45 ? 13.089 -21.300 1.968 1.00 34.41 45 LEU D CA 1
ATOM 2319 C C . LEU D 2 45 ? 14.302 -21.761 1.162 1.00 34.18 45 LEU D C 1
ATOM 2320 O O . LEU D 2 45 ? 14.535 -21.283 0.048 1.00 32.90 45 LEU D O 1
ATOM 2325 N N . GLU D 2 46 ? 15.076 -22.684 1.728 1.00 34.55 46 GLU D N 1
ATOM 2326 C CA . GLU D 2 46 ? 16.251 -23.193 1.033 1.00 37.88 46 GLU D CA 1
ATOM 2327 C C . GLU D 2 46 ? 15.767 -24.042 -0.134 1.00 37.62 46 GLU D C 1
ATOM 2328 O O . GLU D 2 46 ? 16.372 -24.048 -1.206 1.00 38.32 46 GLU D O 1
ATOM 2334 N N . LEU D 2 47 ? 14.663 -24.750 0.085 1.00 38.65 47 LEU D N 1
ATOM 2335 C CA . LEU D 2 47 ? 14.069 -25.597 -0.943 1.00 38.93 47 LEU D CA 1
ATOM 2336 C C . LEU D 2 47 ? 13.736 -24.721 -2.145 1.00 38.38 47 LEU D C 1
ATOM 2337 O O . LEU D 2 47 ? 14.080 -25.040 -3.282 1.00 39.00 47 LEU D O 1
ATOM 2342 N N . ALA D 2 48 ? 13.069 -23.604 -1.874 1.00 37.42 48 ALA D N 1
ATOM 2343 C CA . ALA D 2 48 ? 12.665 -22.671 -2.918 1.00 37.78 48 ALA D CA 1
ATOM 2344 C C . ALA D 2 48 ? 13.825 -22.019 -3.663 1.00 38.85 48 ALA D C 1
ATOM 2345 O O . ALA D 2 48 ? 13.650 -21.544 -4.787 1.00 38.06 48 ALA D O 1
ATOM 2347 N N . ARG D 2 49 ? 15.003 -21.985 -3.047 1.00 40.52 49 ARG D N 1
ATOM 2348 C CA . ARG D 2 49 ? 16.164 -21.374 -3.692 1.00 41.69 49 ARG D CA 1
ATOM 2349 C C . ARG D 2 49 ? 16.814 -22.291 -4.718 1.00 42.39 49 ARG D C 1
ATOM 2350 O O . ARG D 2 49 ? 17.591 -21.835 -5.559 1.00 42.07 49 ARG D O 1
ATOM 2358 N N . ASP D 2 50 ? 16.483 -23.580 -4.652 1.00 41.77 50 ASP D N 1
ATOM 2359 C CA . ASP D 2 50 ? 17.030 -24.571 -5.572 1.00 42.09 50 ASP D CA 1
ATOM 2360 C C . ASP D 2 50 ? 16.640 -24.296 -7.023 1.00 42.33 50 ASP D C 1
ATOM 2361 O O . ASP D 2 50 ? 15.457 -24.264 -7.366 1.00 42.27 50 ASP D O 1
ATOM 2366 N N . GLU D 2 51 ? 17.645 -24.108 -7.871 1.00 41.59 51 GLU D N 1
ATOM 2367 C CA . GLU D 2 51 ? 17.409 -23.844 -9.281 1.00 42.69 51 GLU D CA 1
ATOM 2368 C C . GLU D 2 51 ? 17.892 -25.000 -10.153 1.00 43.19 51 GLU D C 1
ATOM 2369 O O . GLU D 2 51 ? 18.188 -24.808 -11.331 1.00 42.78 51 GLU D O 1
ATOM 2375 N N . ASP D 2 52 ? 17.970 -26.196 -9.573 1.00 44.26 52 ASP D N 1
ATOM 2376 C CA . ASP D 2 52 ? 18.406 -27.379 -10.313 1.00 43.92 52 ASP D CA 1
ATOM 2377 C C . ASP D 2 52 ? 17.272 -27.925 -11.168 1.00 43.84 52 ASP D C 1
ATOM 2378 O O . ASP D 2 52 ? 16.374 -28.599 -10.671 1.00 44.45 52 ASP D O 1
ATOM 2383 N N . PRO D 2 53 ? 17.318 -27.669 -12.478 1.00 44.36 53 PRO D N 1
ATOM 2384 C CA . PRO D 2 53 ? 16.293 -28.132 -13.415 1.00 44.12 53 PRO D CA 1
ATOM 2385 C C . PRO D 2 53 ? 15.748 -29.545 -13.171 1.00 44.76 53 PRO D C 1
ATOM 2386 O O . PRO D 2 53 ? 14.566 -29.807 -13.409 1.00 45.83 53 PRO D O 1
ATOM 2390 N N . GLU D 2 54 ? 16.591 -30.453 -12.690 1.00 44.19 54 GLU D N 1
ATOM 2391 C CA . GLU D 2 54 ? 16.149 -31.830 -12.477 1.00 44.25 54 GLU D CA 1
ATOM 2392 C C . GLU D 2 54 ? 15.329 -32.099 -11.223 1.00 43.51 54 GLU D C 1
ATOM 2393 O O . GLU D 2 54 ? 14.597 -33.081 -11.166 1.00 41.33 54 GLU D O 1
ATOM 2399 N N . ASN D 2 55 ? 15.437 -31.227 -10.229 1.00 44.76 55 ASN D N 1
ATOM 2400 C CA . ASN D 2 55 ? 14.688 -31.399 -8.987 1.00 46.10 55 ASN D CA 1
ATOM 2401 C C . ASN D 2 55 ? 13.227 -30.966 -9.095 1.00 44.70 55 ASN D C 1
ATOM 2402 O O . ASN D 2 55 ? 12.411 -31.273 -8.221 1.00 42.61 55 ASN D O 1
ATOM 2407 N N . TRP D 2 56 ? 12.908 -30.256 -10.169 1.00 43.40 56 TRP D N 1
ATOM 2408 C CA . TRP D 2 56 ? 11.563 -29.753 -10.382 1.00 43.97 56 TRP D CA 1
ATOM 2409 C C . TRP D 2 56 ? 10.993 -30.219 -11.715 1.00 44.81 56 TRP D C 1
ATOM 2410 O O . TRP D 2 56 ? 11.730 -30.657 -12.598 1.00 44.88 56 TRP D O 1
ATOM 2421 N N . ILE D 2 57 ? 9.673 -30.134 -11.843 1.00 44.27 57 ILE D N 1
ATOM 2422 C CA . ILE D 2 57 ? 9.001 -30.483 -13.084 1.00 44.49 57 ILE D CA 1
ATOM 2423 C C . ILE D 2 57 ? 7.969 -29.392 -13.336 1.00 43.06 57 ILE D C 1
ATOM 2424 O O . ILE D 2 57 ? 7.328 -28.908 -12.401 1.00 42.29 57 ILE D O 1
ATOM 2429 N N . ASP D 2 58 ? 7.824 -28.992 -14.592 1.00 42.00 58 ASP D N 1
ATOM 2430 C CA . ASP D 2 58 ? 6.845 -27.979 -14.944 1.00 43.04 58 ASP D CA 1
ATOM 2431 C C . ASP D 2 58 ? 5.463 -28.464 -14.518 1.00 41.38 58 ASP D C 1
ATOM 2432 O O . ASP D 2 58 ? 5.030 -29.546 -14.910 1.00 39.64 58 ASP D O 1
ATOM 2437 N N . ALA D 2 59 ? 4.775 -27.663 -13.712 1.00 39.81 59 ALA D N 1
ATOM 2438 C CA . ALA D 2 59 ? 3.451 -28.030 -13.234 1.00 38.85 59 ALA D CA 1
ATOM 2439 C C . ALA D 2 59 ? 2.517 -28.331 -14.394 1.00 38.81 59 ALA D C 1
ATOM 2440 O O . ALA D 2 59 ? 1.610 -29.157 -14.276 1.00 36.59 59 ALA D O 1
ATOM 2442 N N . GLU D 2 60 ? 2.749 -27.666 -15.522 1.00 40.18 60 GLU D N 1
ATOM 2443 C CA . GLU D 2 60 ? 1.911 -27.868 -16.691 1.00 42.03 60 GLU D CA 1
ATOM 2444 C C . GLU D 2 60 ? 2.177 -29.177 -17.433 1.00 42.54 60 GLU D C 1
ATOM 2445 O O . GLU D 2 60 ? 1.496 -29.483 -18.410 1.00 43.09 60 GLU D O 1
ATOM 2451 N N . GLU D 2 61 ? 3.153 -29.954 -16.971 1.00 43.34 61 GLU D N 1
ATOM 2452 C CA . GLU D 2 61 ? 3.448 -31.236 -17.608 1.00 43.28 61 GLU D CA 1
ATOM 2453 C C . GLU D 2 61 ? 2.389 -32.249 -17.174 1.00 41.99 61 GLU D C 1
ATOM 2454 O O . GLU D 2 61 ? 2.170 -33.261 -17.842 1.00 42.21 61 GLU D O 1
ATOM 2460 N N . LEU D 2 62 ? 1.731 -31.955 -16.053 1.00 39.77 62 LEU D N 1
ATOM 2461 C CA . LEU D 2 62 ? 0.707 -32.829 -15.486 1.00 37.65 62 LEU D CA 1
ATOM 2462 C C . LEU D 2 62 ? -0.615 -32.800 -16.241 1.00 37.74 62 LEU D C 1
ATOM 2463 O O . LEU D 2 62 ? -1.231 -31.748 -16.395 1.00 36.31 62 LEU D O 1
ATOM 2468 N N . PRO D 2 63 ? -1.067 -33.973 -16.714 1.00 39.05 63 PRO D N 1
ATOM 2469 C CA . PRO D 2 63 ? -2.308 -34.181 -17.466 1.00 41.09 63 PRO D CA 1
ATOM 2470 C C . PRO D 2 63 ? -3.569 -34.192 -16.611 1.00 42.44 63 PRO D C 1
ATOM 2471 O O . PRO D 2 63 ? -3.546 -34.640 -15.465 1.00 40.43 63 PRO D O 1
ATOM 2475 N N . GLU D 2 64 ? -4.668 -33.708 -17.188 1.00 46.46 64 GLU D N 1
ATOM 2476 C CA . GLU D 2 64 ? -5.951 -33.710 -16.496 1.00 52.57 64 GLU D CA 1
ATOM 2477 C C . GLU D 2 64 ? -6.532 -35.105 -16.715 1.00 54.80 64 GLU D C 1
ATOM 2478 O O . GLU D 2 64 ? -7.099 -35.400 -17.765 1.00 57.05 64 GLU D O 1
ATOM 2484 N N . PRO D 2 65 ? -6.408 -35.969 -15.698 1.00 56.63 65 PRO D N 1
ATOM 2485 C CA . PRO D 2 65 ? -6.827 -37.368 -15.558 1.00 58.75 65 PRO D CA 1
ATOM 2486 C C . PRO D 2 65 ? -8.060 -37.842 -16.311 1.00 61.12 65 PRO D C 1
ATOM 2487 O O . PRO D 2 65 ? -8.940 -37.061 -16.660 1.00 61.12 65 PRO D O 1
ATOM 2491 N N . GLU D 2 66 ? -8.111 -39.149 -16.540 1.00 64.21 66 GLU D N 1
ATOM 2492 C CA . GLU D 2 66 ? -9.239 -39.761 -17.213 1.00 68.10 66 GLU D CA 1
ATOM 2493 C C . GLU D 2 66 ? -10.224 -40.187 -16.150 1.00 69.82 66 GLU D C 1
ATOM 2494 O O . GLU D 2 66 ? -9.834 -40.411 -15.004 1.00 70.54 66 GLU D O 1
ATOM 2500 N N . ASP D 2 67 ? -11.485 -40.324 -16.559 1.00 71.73 67 ASP D N 1
ATOM 2501 C CA . ASP D 2 67 ? -12.571 -40.744 -15.693 1.00 73.54 67 ASP D CA 1
ATOM 2502 C C . ASP D 2 67 ? -12.888 -42.174 -16.121 1.00 73.89 67 ASP D C 1
ATOM 2503 O O . ASP D 2 67 ? -12.180 -42.672 -17.019 1.00 74.50 67 ASP D O 1
#

Secondary structure (DSSP, 8-state):
--SEEEEEHHHHHHHTTS-HHHHHHHHHHHHHHTT-S--HHHHT-EEEE--SSEEEEEEE-SSSEEEEEEETTTTEEEEEEEE-S---/-HHHHHHHHHHHHHHHHHHHTSPB---TT--HHHHHHHHHHHT---GGGEEEGGGS-----/---EEEEEHHHHHHHTTS-HHHHHHHHHHHHHHTT-S--HHHH--EEEE--TTEEEEEEE-SSSEEEEEEETTTTEEEEEEEE-S---/--HHHHHHHHHHHHHHHHHHHSPB---TT--HHHHHHHHHHHH---GGGEEEGGGS-----

Nearest PDB structures (foldseek):
  1wmi-assembly1_A  TM=9.834E-01  e=4.155E-17  Pyrococcus horikoshii OT3
  2khe-assembly1_A  TM=7.677E-01  e=3.244E-05  Thermus thermophilus HB8
  7v5z-assembly1_D  TM=7.951E-01  e=5.871E-04  Staphylococcus aureus subsp. aureus NCTC 8325
  4fxi-assembly2_B  TM=6.847E-01  e=2.432E-04  Escherichia coli K-12
  3g5o-assembly1_B  TM=6.423E-01  e=3.128E-04  Mycobacterium tuberculosis H37Rv

InterPro domains:
  IPR007712 Toxin-antitoxin system, RelE/ParE toxin family [PF05016] (30-89)
  IPR035093 Toxin-antitoxin system, RelE/ParE toxin domain superfamily [G3DSA:3.30.2310.20] (1-90)
  IPR035093 Toxin-antitoxin system, RelE/ParE toxin domain superfamily [SSF143011] (1-86)
  IPR052747 Type II TA system RelE toxin [PTHR38813] (1-90)

B-factor: mean 42.46, std 13.89, range [18.42, 94.27]

Organism: Pyrococcus horikoshii (strain ATCC 700860 / DSM 12428 / JCM 9974 / NBRC 100139 / OT-3) (NCBI:txid70601)

Radius of gyration: 21.19 Å; Cα contacts (8 Å, |Δi|>4): 465; chains: 4; bounding box: 53×42×66 Å

CATH classification: 3.30.2310.20

Sequence (298 aa):
MTYRVKIHKQVVKALQSLPKAHYRRFLEFRDILEYEPVPREKFDVIKLEGTGDLDLYRARLGDYRVIYSVNWKDKVIKILKLKPRGRAGDVLKELERLKVEIQRLEAMLMPEERDEDITEEEIAELLELARDEDPENWIDAEELPEPEDMTYRVKIHKQVVKALQSLPKAHYRRFLEFRDILEYEPVPREKFDVIKLEGTGDLDLYRARLGDYRVIYSVNWKDKVIKILKLKPRGRAGDVLKELERLKVEIQRLEAMLMPEERDEDITEEEIAELLELARDEDPENWIDAEELPEPED